Protein 6TL7 (pdb70)

Sequence (268 aa):
SHMMPPCPQDWIWHGENCYLFSSSGSFNWEKSQEKCLSLDAKLLKINSTADLDFIQQAISSYSSSFPFWMMGLSRRNPSYPWLWEDGSPLMMPHLFRRVRRGAVSQTYPSGTCAYIQRRGAVYAENCILAAFSICQQKKANNLLRAQSHMPCPQDWIWHGEENCYLLFSSSGSFNWEKSQEKKCLSSLDAKLLKINNSTADLDFIQQAISYSSFPFWMMGLSRRRNPSYPWLWEDGSPLMMPHLFRVRGAVVSSQQTYPSGTCAYIQRGAVYAENCILAAFSICQQKKKANLRAQ

Structure (mmCIF, N/CA/C/O backbone):
data_6TL7
#
_entry.id   6TL7
#
_cell.length_a   40.490
_cell.length_b   64.700
_cell.length_c   101.850
_cell.angle_alpha   90.000
_cell.angle_beta   90.000
_cell.angle_gamma   90.000
#
_symmetry.space_group_name_H-M   'P 21 21 21'
#
loop_
_entity.id
_entity.type
_entity.pdbx_description
1 polymer 'Oxidized low-density lipoprotein receptor 1'
2 non-polymer 'NICKEL (II) ION'
3 water water
#
loop_
_atom_site.group_PDB
_atom_site.id
_atom_site.type_symbol
_atom_site.label_atom_id
_atom_site.label_alt_id
_atom_site.label_comp_id
_atom_site.label_asym_id
_atom_site.label_entity_id
_atom_site.label_seq_id
_atom_site.pdbx_PDB_ins_code
_atom_site.Cartn_x
_atom_site.Cartn_y
_atom_site.Cartn_z
_atom_site.occupancy
_atom_site.B_iso_or_equiv
_atom_site.auth_seq_id
_atom_site.auth_comp_id
_atom_site.auth_asym_id
_atom_site.auth_atom_id
_atom_site.pdbx_PDB_model_num
ATOM 1 N N . SER A 1 2 ? -34.11956 -5.84246 -8.72939 1.000 20.61088 140 SER A N 1
ATOM 2 C CA . SER A 1 2 ? -33.33482 -6.96778 -8.20876 1.000 19.14612 140 SER A CA 1
ATOM 3 C C . SER A 1 2 ? -32.55142 -7.66175 -9.33336 1.000 16.76589 140 SER A C 1
ATOM 4 O O . SER A 1 2 ? -31.78820 -8.59170 -9.07889 1.000 20.08323 140 SER A O 1
ATOM 7 N N . HIS A 1 3 ? -32.75623 -7.21692 -10.57491 1.000 14.55792 141 HIS A N 1
ATOM 8 C CA . HIS A 1 3 ? -32.20667 -7.87108 -11.74422 1.000 13.73028 141 HIS A CA 1
ATOM 9 C C . HIS A 1 3 ? -30.89818 -7.26352 -12.21531 1.000 12.68434 141 HIS A C 1
ATOM 10 O O . HIS A 1 3 ? -30.27460 -7.82062 -13.11582 1.000 12.99808 141 HIS A O 1
ATOM 17 N N A MET A 1 4 ? -30.47177 -6.13704 -11.64580 0.330 13.29314 142 MET A N 1
ATOM 18 N N B MET A 1 4 ? -30.44650 -6.15208 -11.63698 0.670 12.22888 142 MET A N 1
ATOM 19 C CA A MET A 1 4 ? -29.21237 -5.50007 -12.03760 0.330 13.91491 142 MET A CA 1
ATOM 20 C CA B MET A 1 4 ? -29.27393 -5.45291 -12.16237 0.670 12.26614 142 MET A CA 1
ATOM 21 C C A MET A 1 4 ? -28.62857 -4.75415 -10.85556 0.330 14.64100 142 MET A C 1
ATOM 22 C C B MET A 1 4 ? -28.61244 -4.66931 -11.04534 0.670 11.58017 142 MET A C 1
ATOM 23 O O A MET A 1 4 ? -28.77265 -3.53094 -10.72868 0.330 15.47293 142 MET A O 1
ATOM 24 O O B MET A 1 4 ? -28.57696 -3.43434 -11.06232 0.670 11.37345 142 MET A O 1
ATOM 33 N N A PRO A 1 5 ? -27.94937 -5.46687 -9.95815 0.330 14.10869 143 PRO A N 1
ATOM 34 N N B PRO A 1 5 ? -28.06826 -5.36654 -10.04567 0.670 10.00314 143 PRO A N 1
ATOM 35 C CA A PRO A 1 5 ? -27.30843 -4.78730 -8.82616 0.330 13.95889 143 PRO A CA 1
ATOM 36 C CA B PRO A 1 5 ? -27.41261 -4.65938 -8.93534 0.670 11.11268 143 PRO A CA 1
ATOM 37 C C A PRO A 1 5 ? -26.19418 -3.84558 -9.23716 0.330 13.05477 143 PRO A C 1
ATOM 38 C C B PRO A 1 5 ? -26.32029 -3.71669 -9.38239 0.670 10.76604 143 PRO A C 1
ATOM 39 O O A PRO A 1 5 ? -25.93639 -2.88013 -8.50489 0.330 13.44005 143 PRO A O 1
ATOM 40 O O B PRO A 1 5 ? -26.18339 -2.63858 -8.80668 0.670 10.10076 143 PRO A O 1
ATOM 47 N N . CYS A 1 6 ? -25.52511 -4.09293 -10.36626 1.000 11.68374 144 CYS A N 1
ATOM 48 C CA . CYS A 1 6 ? -24.35388 -3.31298 -10.73937 1.000 11.76019 144 CYS A CA 1
ATOM 49 C C . CYS A 1 6 ? -24.22418 -3.16242 -12.24123 1.000 11.80203 144 CYS A C 1
ATOM 50 O O . CYS A 1 6 ? -24.62608 -4.05796 -12.99097 1.000 12.42601 144 CYS A O 1
ATOM 53 N N . PRO A 1 7 ? -23.61317 -2.07209 -12.70098 1.000 12.86785 145 PRO A N 1
ATOM 54 C CA . PRO A 1 7 ? -23.42481 -1.90108 -14.14508 1.000 13.38970 145 PRO A CA 1
ATOM 55 C C . PRO A 1 7 ? -22.36846 -2.85371 -14.67195 1.000 10.69090 145 PRO A C 1
ATOM 56 O O . PRO A 1 7 ? -21.53156 -3.39870 -13.93260 1.000 11.00721 145 PRO A O 1
ATOM 60 N N . GLN A 1 8 ? -22.33536 -2.95708 -16.00319 1.000 10.94683 146 GLN A N 1
ATOM 61 C CA . GLN A 1 8 ? -21.24939 -3.67838 -16.64571 1.000 10.10536 146 GLN A CA 1
ATOM 62 C C . GLN A 1 8 ? -19.91297 -3.09593 -16.25148 1.000 9.15028 146 GLN A C 1
ATOM 63 O O . GLN A 1 8 ? -19.77499 -1.88831 -16.02708 1.000 10.38293 146 GLN A O 1
ATOM 69 N N . ASP A 1 9 ? -18.92221 -3.98128 -16.15720 1.000 9.46174 147 ASP A N 1
ATOM 70 C CA . ASP A 1 9 ? -17.52393 -3.70776 -15.89361 1.000 10.20549 147 ASP A CA 1
ATOM 71 C C . ASP A 1 9 ? -17.24159 -3.50622 -14.42334 1.000 9.77851 147 ASP A C 1
ATOM 72 O O . ASP A 1 9 ? -16.07411 -3.40203 -14.05251 1.000 12.88247 147 ASP A O 1
ATOM 77 N N . TRP A 1 10 ? -18.26647 -3.45727 -13.56716 1.000 9.18955 148 TRP A N 1
ATOM 78 C CA . TRP A 1 10 ? -18.13076 -3.42522 -12.12311 1.000 8.94086 148 TRP A CA 1
ATOM 79 C C . TRP A 1 10 ? -18.28823 -4.83648 -11.58403 1.000 9.19565 148 TRP A C 1
ATOM 80 O O . TRP A 1 10 ? -18.71209 -5.76802 -12.27835 1.000 9.50074 148 TRP A O 1
ATOM 91 N N . ILE A 1 11 ? -17.97834 -4.98007 -10.30540 1.000 9.16797 149 ILE A N 1
ATOM 92 C CA . ILE A 1 11 ? -18.10290 -6.22793 -9.57916 1.000 8.90225 149 ILE A CA 1
ATOM 93 C C . ILE A 1 11 ? -19.12327 -6.01362 -8.46163 1.000 9.27163 149 ILE A C 1
ATOM 94 O O . ILE A 1 11 ? -18.97074 -5.10009 -7.64992 1.000 10.08844 149 ILE A O 1
ATOM 99 N N . TRP A 1 12 ? -20.13940 -6.86778 -8.38452 1.000 9.23156 150 TRP A N 1
ATOM 100 C CA . TRP A 1 12 ? -21.12450 -6.78141 -7.32096 1.000 9.22310 150 TRP A CA 1
ATOM 101 C C . TRP A 1 12 ? -20.62966 -7.59325 -6.13672 1.000 9.19769 150 TRP A C 1
ATOM 102 O O . TRP A 1 12 ? -20.30692 -8.77156 -6.27176 1.000 9.76352 150 TRP A O 1
ATOM 113 N N . HIS A 1 13 ? -20.64900 -6.98214 -4.95448 1.000 9.60656 151 HIS A N 1
ATOM 114 C CA . HIS A 1 13 ? -20.36704 -7.74674 -3.74019 1.000 9.50873 151 HIS A CA 1
ATOM 115 C C . HIS A 1 13 ? -21.19760 -7.15547 -2.60411 1.000 10.42053 151 HIS A C 1
ATOM 116 O O . HIS A 1 13 ? -21.06185 -5.95589 -2.30799 1.000 11.54136 151 HIS A O 1
ATOM 123 N N . GLY A 1 14 ? -22.05138 -7.98448 -1.98625 1.000 11.22616 152 GLY A N 1
ATOM 124 C CA . GLY A 1 14 ? -22.82013 -7.51003 -0.83094 1.000 11.92414 152 GLY A CA 1
ATOM 125 C C . GLY A 1 14 ? -23.83397 -6.46930 -1.27385 1.000 11.63339 152 GLY A C 1
ATOM 126 O O . GLY A 1 14 ? -24.66215 -6.71474 -2.15152 1.000 13.72603 152 GLY A O 1
ATOM 127 N N . GLU A 1 15 ? -23.80108 -5.29591 -0.63551 1.000 11.64710 153 GLU A N 1
ATOM 128 C CA . GLU A 1 15 ? -24.70360 -4.21163 -0.98125 1.000 13.67013 153 GLU A CA 1
ATOM 129 C C . GLU A 1 15 ? -24.07556 -3.18716 -1.88888 1.000 10.59732 153 GLU A C 1
ATOM 130 O O . GLU A 1 15 ? -24.71874 -2.16705 -2.14004 1.000 12.23285 153 GLU A O 1
ATOM 136 N N . ASN A 1 16 ? -22.88208 -3.44387 -2.42757 1.000 11.39816 154 ASN A N 1
ATOM 137 C CA . ASN A 1 16 ? -22.11335 -2.47016 -3.18066 1.000 11.16351 154 ASN A CA 1
ATOM 138 C C . ASN A 1 16 ? -21.64910 -3.03162 -4.51324 1.000 10.43393 154 ASN A C 1
ATOM 139 O O . ASN A 1 16 ? -21.69901 -4.23538 -4.78302 1.000 10.74986 154 ASN A O 1
ATOM 144 N N . CYS A 1 17 ? -21.18262 -2.11152 -5.32012 1.000 9.72168 155 CYS A N 1
ATOM 145 C CA . CYS A 1 17 ? -20.52691 -2.38078 -6.58560 1.000 10.30065 155 CYS A CA 1
ATOM 146 C C . CYS A 1 17 ? -19.12025 -1.78657 -6.52158 1.000 8.60802 155 CYS A C 1
ATOM 147 O O . CYS A 1 17 ? -18.92197 -0.69447 -5.96237 1.000 9.99031 155 CYS A O 1
ATOM 150 N N . TYR A 1 18 ? -18.16369 -2.48346 -7.10576 1.000 8.56990 156 TYR A N 1
ATOM 151 C CA . TYR A 1 18 ? -16.74964 -2.11671 -7.04917 1.000 8.61079 156 TYR A CA 1
ATOM 152 C C . TYR A 1 18 ? -16.18147 -2.03199 -8.45970 1.000 7.92278 156 TYR A C 1
ATOM 153 O O . TYR A 1 18 ? -16.54645 -2.81781 -9.34642 1.000 9.32293 156 TYR A O 1
ATOM 162 N N . LEU A 1 19 ? -15.25657 -1.09964 -8.65580 1.000 8.79970 157 LEU A N 1
ATOM 163 C CA . LEU A 1 19 ? -14.67418 -0.85426 -9.97011 1.000 9.04349 157 LEU A CA 1
ATOM 164 C C . LEU A 1 19 ? -13.16796 -0.72506 -9.84401 1.000 8.70811 157 LEU A C 1
ATOM 165 O O . LEU A 1 19 ? -12.67468 0.07753 -9.04519 1.000 10.08305 157 LEU A O 1
ATOM 170 N N . PHE A 1 20 ? -12.42744 -1.46684 -10.67695 1.000 8.64070 158 PHE A N 1
ATOM 171 C CA . PHE A 1 20 ? -11.01496 -1.17663 -10.92173 1.000 9.30075 158 PHE A CA 1
ATOM 172 C C . PHE A 1 20 ? -10.96133 -0.01597 -11.88886 1.000 9.35507 158 PHE A C 1
ATOM 173 O O . PHE A 1 20 ? -11.41729 -0.12632 -13.02256 1.000 11.52756 158 PHE A O 1
ATOM 181 N N . SER A 1 21 ? -10.45049 1.11004 -11.42439 1.000 11.01678 159 SER A N 1
ATOM 182 C CA . SER A 1 21 ? -10.61106 2.28293 -12.24998 1.000 15.03475 159 SER A CA 1
ATOM 183 C C . SER A 1 21 ? -9.49558 2.10173 -13.32940 1.000 16.62389 159 SER A C 1
ATOM 184 O O . SER A 1 21 ? -8.59300 1.28668 -13.18819 1.000 17.76452 159 SER A O 1
ATOM 187 N N A SER A 1 22 ? -9.64633 2.64128 -14.51492 0.600 18.16578 160 SER A N 1
ATOM 188 N N B SER A 1 22 ? -9.57373 2.87157 -14.36885 0.400 18.31752 160 SER A N 1
ATOM 189 C CA A SER A 1 22 ? -8.57816 2.32065 -15.50621 0.600 16.83807 160 SER A CA 1
ATOM 190 C CA B SER A 1 22 ? -8.71475 2.50890 -15.47889 0.400 16.25143 160 SER A CA 1
ATOM 191 C C A SER A 1 22 ? -7.20409 2.96124 -15.16500 0.600 14.40684 160 SER A C 1
ATOM 192 C C B SER A 1 22 ? -7.33613 3.10427 -15.40822 0.400 16.45735 160 SER A C 1
ATOM 193 O O A SER A 1 22 ? -6.12181 2.35597 -15.34986 0.600 14.80975 160 SER A O 1
ATOM 194 O O B SER A 1 22 ? -6.39002 2.54103 -15.97581 0.400 18.42377 160 SER A O 1
ATOM 199 N N . GLY A 1 23 ? -7.21517 4.20337 -14.71900 1.000 14.38326 161 GLY A N 1
ATOM 200 C CA . GLY A 1 23 ? -6.00724 4.98857 -14.73386 1.000 13.37043 161 GLY A CA 1
ATOM 201 C C . GLY A 1 23 ? -5.14097 4.78258 -13.53067 1.000 11.02798 161 GLY A C 1
ATOM 202 O O . GLY A 1 23 ? -5.54169 4.21625 -12.51380 1.000 13.16794 161 GLY A O 1
ATOM 203 N N . SER A 1 24 ? -3.93317 5.29067 -13.66018 1.000 10.61618 162 SER A N 1
ATOM 204 C CA . SER A 1 24 ? -2.96215 5.30616 -12.58582 1.000 10.75664 162 SER A CA 1
ATOM 205 C C . SER A 1 24 ? -2.63497 6.76711 -12.28774 1.000 11.33075 162 SER A C 1
ATOM 206 O O . SER A 1 24 ? -2.01692 7.45367 -13.10950 1.000 13.95788 162 SER A O 1
ATOM 209 N N . PHE A 1 25 ? -3.08091 7.25255 -11.12820 1.000 10.94355 163 PHE A N 1
ATOM 210 C CA . PHE A 1 25 ? -2.99927 8.67266 -10.80412 1.000 12.50343 163 PHE A CA 1
ATOM 211 C C . PHE A 1 25 ? -2.70823 8.85305 -9.33048 1.000 10.88541 163 PHE A C 1
ATOM 212 O O . PHE A 1 25 ? -2.84360 7.91282 -8.52756 1.000 10.03238 163 PHE A O 1
ATOM 220 N N . ASN A 1 26 ? -2.37197 10.08898 -8.97323 1.000 11.19201 164 ASN A N 1
ATOM 221 C CA . ASN A 1 26 ? -2.21351 10.40911 -7.56945 1.000 10.69274 164 ASN A CA 1
ATOM 222 C C . ASN A 1 26 ? -3.55521 10.30984 -6.84346 1.000 9.62224 164 ASN A C 1
ATOM 223 O O . ASN A 1 26 ? -4.60849 10.06757 -7.44359 1.000 10.00829 164 ASN A O 1
ATOM 228 N N . TRP A 1 27 ? -3.50728 10.40364 -5.52178 1.000 9.63677 165 TRP A N 1
ATOM 229 C CA . TRP A 1 27 ? -4.72278 10.11869 -4.75593 1.000 9.36383 165 TRP A CA 1
ATOM 230 C C . TRP A 1 27 ? -5.82646 11.12702 -5.04575 1.000 10.17266 165 TRP A C 1
ATOM 231 O O . TRP A 1 27 ? -6.99739 10.74392 -5.19292 1.000 10.11368 165 TRP A O 1
ATOM 242 N N . GLU A 1 28 ? -5.48710 12.41508 -5.12207 1.000 10.79843 166 GLU A N 1
ATOM 243 C CA . GLU A 1 28 ? -6.51533 13.42757 -5.37252 1.000 12.52787 166 GLU A CA 1
ATOM 244 C C . GLU A 1 28 ? -7.20451 13.21679 -6.70772 1.000 10.99942 166 GLU A C 1
ATOM 245 O O . GLU A 1 28 ? -8.43549 13.34310 -6.79513 1.000 11.57300 166 GLU A O 1
ATOM 251 N N . LYS A 1 29 ? -6.43188 12.88774 -7.75530 1.000 11.41594 167 LYS A N 1
ATOM 252 C CA . LYS A 1 29 ? -7.06338 12.64026 -9.04749 1.000 12.80673 167 LYS A CA 1
ATOM 253 C C . LYS A 1 29 ? -7.86380 11.34346 -9.01808 1.000 10.97464 167 LYS A C 1
ATOM 254 O O . LYS A 1 29 ? -8.91212 11.22591 -9.68482 1.000 12.12553 167 LYS A O 1
ATOM 260 N N . SER A 1 30 ? -7.39459 10.34809 -8.26024 1.000 10.22671 168 SER A N 1
ATOM 261 C CA . SER A 1 30 ? -8.16067 9.11002 -8.10690 1.000 9.37592 168 SER A CA 1
ATOM 262 C C . SER A 1 30 ? -9.49210 9.35470 -7.41917 1.000 9.92337 168 SER A C 1
ATOM 263 O O . SER A 1 30 ? -10.53242 8.80746 -7.81853 1.000 9.50487 168 SER A O 1
ATOM 266 N N . GLN A 1 31 ? -9.46371 10.17388 -6.36589 1.000 9.86234 169 GLN A N 1
ATOM 267 C CA . GLN A 1 31 ? -10.68796 10.60740 -5.69593 1.000 10.05800 169 GLN A CA 1
ATOM 268 C C . GLN A 1 31 ? -11.64216 11.27213 -6.68425 1.000 10.68793 169 GLN A C 1
ATOM 269 O O . GLN A 1 31 ? -12.85235 10.97250 -6.69802 1.000 10.86045 169 GLN A O 1
ATOM 275 N N . GLU A 1 32 ? -11.12901 12.23072 -7.47921 1.000 11.33191 170 GLU A N 1
ATOM 276 C CA . GLU A 1 32 ? -11.99134 12.92546 -8.43599 1.000 12.59681 170 GLU A CA 1
ATOM 277 C C . GLU A 1 32 ? -12.59699 11.93864 -9.42723 1.000 12.67515 170 GLU A C 1
ATOM 278 O O . GLU A 1 32 ? -13.76287 12.07075 -9.79221 1.000 13.50365 170 GLU A O 1
ATOM 284 N N . LYS A 1 33 ? -11.82021 10.94114 -9.86595 1.000 11.55858 171 LYS A N 1
ATOM 285 C CA . LYS A 1 33 ? -12.32785 9.98258 -10.84032 1.000 12.41192 171 LYS A CA 1
ATOM 286 C C . LYS A 1 33 ? -13.48353 9.19091 -10.25007 1.000 11.11107 171 LYS A C 1
ATOM 287 O O . LYS A 1 33 ? -14.52740 9.03597 -10.88792 1.000 12.45843 171 LYS A O 1
ATOM 293 N N . CYS A 1 34 ? -13.34002 8.70325 -9.01202 1.000 10.46911 172 CYS A N 1
ATOM 294 C CA . CYS A 1 34 ? -14.46365 7.97371 -8.43116 1.000 10.07507 172 CYS A CA 1
ATOM 295 C C . CYS A 1 34 ? -15.67999 8.87324 -8.26307 1.000 11.38252 172 CYS A C 1
ATOM 296 O O . CYS A 1 34 ? -16.80920 8.45269 -8.54425 1.000 11.98839 172 CYS A O 1
ATOM 299 N N . LEU A 1 35 ? -15.48121 10.09563 -7.77690 1.000 11.93327 173 LEU A N 1
ATOM 300 C CA . LEU A 1 35 ? -16.60573 11.00891 -7.59315 1.000 13.02905 173 LEU A CA 1
ATOM 301 C C . LEU A 1 35 ? -17.29836 11.29732 -8.92020 1.000 13.34027 173 LEU A C 1
ATOM 302 O O . LEU A 1 35 ? -18.52315 11.44047 -8.96733 1.000 15.22344 173 LEU A O 1
ATOM 307 N N . SER A 1 36 ? -16.52425 11.36803 -10.02589 1.000 13.66512 174 SER A N 1
ATOM 308 C CA . SER A 1 36 ? -17.11144 11.65214 -11.33001 1.000 15.24079 174 SER A CA 1
ATOM 309 C C . SER A 1 36 ? -18.01603 10.53454 -11.79045 1.000 15.10614 174 SER A C 1
ATOM 310 O O . SER A 1 36 ? -18.86326 10.76342 -12.66015 1.000 17.27824 174 SER A O 1
ATOM 313 N N . LEU A 1 37 ? -17.84007 9.33445 -11.23899 1.000 14.04386 175 LEU A N 1
ATOM 314 C CA . LEU A 1 37 ? -18.68441 8.18926 -11.50639 1.000 14.59581 175 LEU A CA 1
ATOM 315 C C . LEU A 1 37 ? -19.82043 8.04892 -10.50643 1.000 15.97735 175 LEU A C 1
ATOM 316 O O . LEU A 1 37 ? -20.42414 6.97657 -10.43636 1.000 17.84162 175 LEU A O 1
ATOM 321 N N . ASP A 1 38 ? -20.12826 9.09514 -9.73924 1.000 16.11070 176 ASP A N 1
ATOM 322 C CA . ASP A 1 38 ? -21.12581 9.01524 -8.67100 1.000 17.22706 176 ASP A CA 1
ATOM 323 C C . ASP A 1 38 ? -20.76157 7.91312 -7.67343 1.000 16.49389 176 ASP A C 1
ATOM 324 O O . ASP A 1 38 ? -21.62632 7.19181 -7.15456 1.000 17.28541 176 ASP A O 1
ATOM 329 N N . ALA A 1 39 ? -19.46985 7.79489 -7.38406 1.000 13.65145 177 ALA A N 1
ATOM 330 C CA . ALA A 1 39 ? -18.94499 6.72264 -6.55327 1.000 12.34288 177 ALA A CA 1
ATOM 331 C C . ALA A 1 39 ? -17.96505 7.36697 -5.58821 1.000 12.11366 177 ALA A C 1
ATOM 332 O O . ALA A 1 39 ? -17.87948 8.59263 -5.47524 1.000 12.85475 177 ALA A O 1
ATOM 334 N N . LYS A 1 40 ? -17.21437 6.54755 -4.86096 1.000 11.51540 178 LYS A N 1
ATOM 335 C CA . LYS A 1 40 ? -16.19984 7.01644 -3.92758 1.000 11.36259 178 LYS A CA 1
ATOM 336 C C . LYS A 1 40 ? -15.04250 6.02531 -3.97004 1.000 9.81255 178 LYS A C 1
ATOM 337 O O . LYS A 1 40 ? -15.17773 4.90042 -4.46646 1.000 10.88406 178 LYS A O 1
ATOM 343 N N . LEU A 1 41 ? -13.91658 6.43049 -3.41147 1.000 9.62679 179 LEU A N 1
ATOM 344 C CA . LEU A 1 41 ? -12.82217 5.48621 -3.23462 1.000 9.85980 179 LEU A CA 1
ATOM 345 C C . LEU A 1 41 ? -13.21304 4.41119 -2.22124 1.000 9.35229 179 LEU A C 1
ATOM 346 O O . LEU A 1 41 ? -13.97006 4.65339 -1.26874 1.000 11.00277 179 LEU A O 1
ATOM 351 N N . LEU A 1 42 ? -12.65616 3.22048 -2.42417 1.000 9.27585 180 LEU A N 1
ATOM 352 C CA . LEU A 1 42 ? -12.90117 2.07181 -1.56778 1.000 9.69748 180 LEU A CA 1
ATOM 353 C C . LEU A 1 42 ? -12.87348 2.45170 -0.09114 1.000 9.36012 180 LEU A C 1
ATOM 354 O O . LEU A 1 42 ? -11.90093 3.03443 0.40703 1.000 9.94672 180 LEU A O 1
ATOM 359 N N . LYS A 1 43 ? -13.90550 2.01424 0.63825 1.000 10.25441 181 LYS A N 1
ATOM 360 C CA . LYS A 1 43 ? -14.01585 2.15288 2.08682 1.000 10.86862 181 LYS A CA 1
ATOM 361 C C . LYS A 1 43 ? -14.19680 0.75182 2.66105 1.000 10.97961 181 LYS A C 1
ATOM 362 O O . LYS A 1 43 ? -15.23630 0.11461 2.46138 1.000 12.33872 181 LYS A O 1
ATOM 368 N N . ILE A 1 44 ? -13.19996 0.24121 3.36833 1.000 11.07955 182 ILE A N 1
ATOM 369 C CA . ILE A 1 44 ? -13.26450 -1.08989 3.95393 1.000 12.08590 182 ILE A CA 1
ATOM 370 C C . ILE A 1 44 ? -13.97249 -0.94474 5.29195 1.000 13.07111 182 ILE A C 1
ATOM 371 O O . ILE A 1 44 ? -13.45661 -0.30033 6.19689 1.000 15.35020 182 ILE A O 1
ATOM 376 N N . ASN A 1 45 ? -15.17800 -1.51018 5.39290 1.000 13.17547 183 ASN A N 1
ATOM 377 C CA . ASN A 1 45 ? -16.05894 -1.26960 6.52728 1.000 15.04656 183 ASN A CA 1
ATOM 378 C C . ASN A 1 45 ? -16.18296 -2.45596 7.47648 1.000 13.61454 183 ASN A C 1
ATOM 379 O O . ASN A 1 45 ? -16.89720 -2.34485 8.46050 1.000 16.32326 183 ASN A O 1
ATOM 384 N N . SER A 1 46 ? -15.50471 -3.56610 7.22170 1.000 11.83577 184 SER A N 1
ATOM 385 C CA . SER A 1 46 ? -15.66259 -4.78589 7.99421 1.000 11.70473 184 SER A CA 1
ATOM 386 C C . SER A 1 46 ? -14.56649 -5.73973 7.57705 1.000 11.37297 184 SER A C 1
ATOM 387 O O . SER A 1 46 ? -13.95281 -5.57793 6.50932 1.000 11.57493 184 SER A O 1
ATOM 390 N N . THR A 1 47 ? -14.34276 -6.77383 8.40457 1.000 12.54483 185 THR A N 1
ATOM 391 C CA . THR A 1 47 ? -13.40558 -7.81062 8.02313 1.000 13.16537 185 THR A CA 1
ATOM 392 C C . THR A 1 47 ? -13.88460 -8.54814 6.78443 1.000 13.82652 185 THR A C 1
ATOM 393 O O . THR A 1 47 ? -13.06760 -8.91916 5.94308 1.000 14.59933 185 THR A O 1
ATOM 397 N N . ALA A 1 48 ? -15.19878 -8.74261 6.63550 1.000 13.77049 186 ALA A N 1
ATOM 398 C CA . ALA A 1 48 ? -15.70052 -9.36876 5.41277 1.000 13.88550 186 ALA A CA 1
ATOM 399 C C . ALA A 1 48 ? -15.35012 -8.54823 4.17467 1.000 13.00519 186 ALA A C 1
ATOM 400 O O . ALA A 1 48 ? -15.01145 -9.11653 3.12791 1.000 12.57670 186 ALA A O 1
ATOM 402 N N . ASP A 1 49 ? -15.42137 -7.20873 4.26330 1.000 12.52052 187 ASP A N 1
ATOM 403 C CA . ASP A 1 49 ? -14.99509 -6.36786 3.13371 1.000 11.68159 187 ASP A CA 1
ATOM 404 C C . ASP A 1 49 ? -13.52427 -6.55878 2.82891 1.000 10.79454 187 ASP A C 1
ATOM 405 O O . ASP A 1 49 ? -13.11902 -6.64181 1.65618 1.000 11.19711 187 ASP A O 1
ATOM 410 N N . LEU A 1 50 ? -12.69819 -6.57583 3.86828 1.000 10.81535 188 LEU A N 1
ATOM 411 C CA . LEU A 1 50 ? -11.27208 -6.76952 3.66430 1.000 11.36540 188 LEU A CA 1
ATOM 412 C C . LEU A 1 50 ? -10.99161 -8.10429 3.00333 1.000 11.23637 188 LEU A C 1
ATOM 413 O O . LEU A 1 50 ? -10.19692 -8.17635 2.05353 1.000 11.33392 188 LEU A O 1
ATOM 418 N N . ASP A 1 51 ? -11.64604 -9.16273 3.47080 1.000 12.56466 189 ASP A N 1
ATOM 419 C CA . ASP A 1 51 ? -11.47968 -10.47434 2.85329 1.000 13.79871 189 ASP A CA 1
ATOM 420 C C . ASP A 1 51 ? -11.85150 -10.42988 1.37437 1.000 11.72235 189 ASP A C 1
ATOM 421 O O . ASP A 1 51 ? -11.13635 -10.97480 0.51126 1.000 12.54750 189 ASP A O 1
ATOM 426 N N . PHE A 1 52 ? -12.97986 -9.80265 1.05700 1.000 11.48300 190 PHE A N 1
ATOM 427 C CA . PHE A 1 52 ? -13.40269 -9.68030 -0.32960 1.000 11.21084 190 PHE A CA 1
ATOM 428 C C . PHE A 1 52 ? -12.34967 -8.97767 -1.17179 1.000 10.48979 190 PHE A C 1
ATOM 429 O O . PHE A 1 52 ? -11.97369 -9.46515 -2.24896 1.000 11.39874 190 PHE A O 1
ATOM 437 N N . ILE A 1 53 ? -11.86107 -7.81666 -0.70770 1.000 9.98637 191 ILE A N 1
ATOM 438 C CA . ILE A 1 53 ? -10.88156 -7.06748 -1.48320 1.000 9.22710 191 ILE A CA 1
ATOM 439 C C . ILE A 1 53 ? -9.58455 -7.85269 -1.64986 1.000 9.56240 191 ILE A C 1
ATOM 440 O O . ILE A 1 53 ? -8.98317 -7.86587 -2.73074 1.000 9.82093 191 ILE A O 1
ATOM 445 N N . GLN A 1 54 ? -9.10895 -8.50097 -0.57624 1.000 10.71096 192 GLN A N 1
ATOM 446 C CA . GLN A 1 54 ? -7.87298 -9.27579 -0.68605 1.000 11.21391 192 GLN A CA 1
ATOM 447 C C . GLN A 1 54 ? -8.01138 -10.35787 -1.73443 1.000 11.43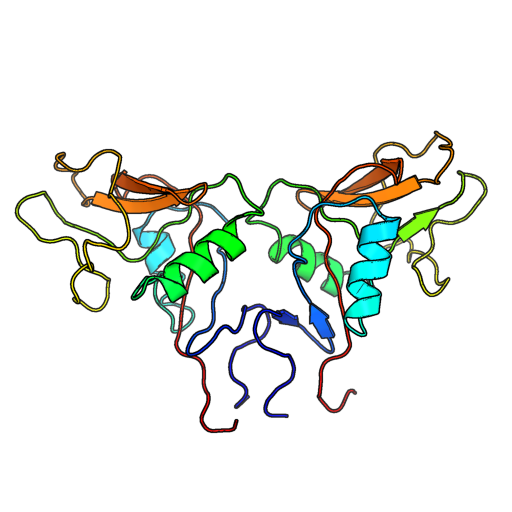842 192 GLN A C 1
ATOM 448 O O . GLN A 1 54 ? -7.08780 -10.57987 -2.52760 1.000 12.82023 192 GLN A O 1
ATOM 454 N N . GLN A 1 55 ? -9.17074 -11.03202 -1.77286 1.000 11.58527 193 GLN A N 1
ATOM 455 C CA . GLN A 1 55 ? -9.41990 -12.02688 -2.81785 1.000 13.25935 193 GLN A CA 1
ATOM 456 C C . GLN A 1 55 ? -9.52112 -11.36757 -4.19091 1.000 10.79585 193 GLN A C 1
ATOM 457 O O . GLN A 1 55 ? -8.99445 -11.90865 -5.17441 1.000 12.87681 193 GLN A O 1
ATOM 463 N N . ALA A 1 56 ? -10.21182 -10.23234 -4.28322 1.000 11.10026 194 ALA A N 1
ATOM 464 C CA . ALA A 1 56 ? -10.46755 -9.60633 -5.56792 1.000 11.18527 194 ALA A CA 1
ATOM 465 C C . ALA A 1 56 ? -9.18624 -9.11790 -6.23445 1.000 9.89284 194 ALA A C 1
ATOM 466 O O . ALA A 1 56 ? -9.13599 -9.02075 -7.46564 1.000 11.09244 194 ALA A O 1
ATOM 468 N N . ILE A 1 57 ? -8.14805 -8.79236 -5.45428 1.000 9.96191 195 ILE A N 1
ATOM 469 C CA . ILE A 1 57 ? -6.89081 -8.27384 -5.98753 1.000 9.49578 195 ILE A CA 1
ATOM 470 C C . ILE A 1 57 ? -5.79590 -9.32776 -6.02783 1.000 9.61493 195 ILE A C 1
ATOM 471 O O . ILE A 1 57 ? -4.66172 -9.00279 -6.36561 1.000 10.49705 195 ILE A O 1
ATOM 476 N N A SER A 1 58 ? -6.09932 -10.58548 -5.72583 0.550 9.91907 196 SER A N 1
ATOM 477 N N B SER A 1 58 ? -6.12856 -10.58658 -5.73655 0.450 9.30287 196 SER A N 1
ATOM 478 C CA A SER A 1 58 ? -4.99895 -11.54727 -5.66955 0.550 11.58069 196 SER A CA 1
ATOM 479 C CA B SER A 1 58 ? -5.11449 -11.63362 -5.69882 0.450 9.79599 196 SER A CA 1
ATOM 480 C C A SER A 1 58 ? -4.36570 -11.82719 -7.03366 0.550 10.52249 196 SER A C 1
ATOM 481 C C B SER A 1 58 ? -4.34354 -11.72136 -7.01303 0.450 9.75935 196 SER A C 1
ATOM 482 O O A SER A 1 58 ? -3.28036 -12.40127 -7.07961 0.550 11.34082 196 SER A O 1
ATOM 483 O O B SER A 1 58 ? -3.13508 -11.97406 -7.00615 0.450 10.47379 196 SER A O 1
ATOM 488 N N . TYR A 1 59 ? -5.01318 -11.42617 -8.13523 1.000 9.28383 197 TYR A N 1
ATOM 489 C CA . TYR A 1 59 ? -4.42162 -11.51821 -9.47442 1.000 9.72723 197 TYR A CA 1
ATOM 490 C C . TYR A 1 59 ? -3.41420 -10.42420 -9.76861 1.000 8.80753 197 TYR A C 1
ATOM 491 O O . TYR A 1 59 ? -2.84630 -10.44426 -10.85592 1.000 10.09960 197 TYR A O 1
ATOM 500 N N . SER A 1 60 ? -3.21003 -9.45174 -8.86851 1.000 9.02881 198 SER A N 1
ATOM 501 C CA . SER A 1 60 ? -2.31836 -8.31492 -9.10399 1.000 9.69180 198 SER A CA 1
ATOM 502 C C . SER A 1 60 ? -1.37800 -8.10541 -7.92218 1.000 9.34849 198 SER A C 1
ATOM 503 O O . SER A 1 60 ? -1.81103 -8.16645 -6.76678 1.000 11.55811 198 SER A O 1
ATOM 506 N N A SER A 1 61 ? -0.13597 -7.73791 -8.22609 0.610 10.56527 199 SER A N 1
ATOM 507 N N B SER A 1 61 ? -0.10956 -7.75882 -8.18377 0.390 9.48691 199 SER A N 1
ATOM 508 C CA A SER A 1 61 ? 0.86812 -7.35679 -7.24171 0.610 11.23385 199 SER A CA 1
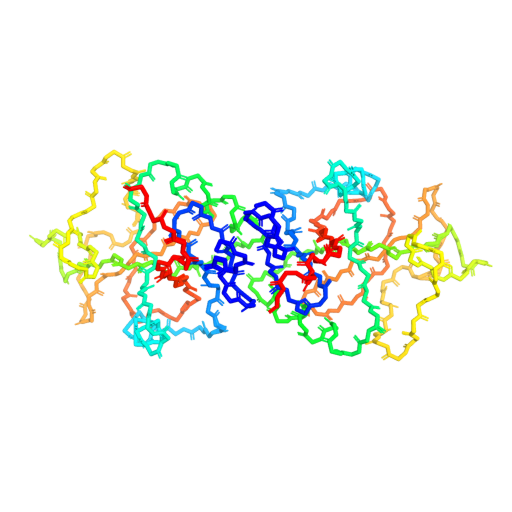ATOM 509 C CA B SER A 1 61 ? 0.80231 -7.29924 -7.12854 0.390 9.99103 199 SER A CA 1
ATOM 510 C C A SER A 1 61 ? 0.99818 -5.84219 -7.08564 0.610 9.49379 199 SER A C 1
ATOM 511 C C B SER A 1 61 ? 1.06772 -5.79678 -7.19077 0.390 9.06492 199 SER A C 1
ATOM 512 O O A SER A 1 61 ? 1.80994 -5.39051 -6.25824 0.610 10.18350 199 SER A O 1
ATOM 513 O O B SER A 1 61 ? 2.08461 -5.32798 -6.66259 0.390 10.43302 199 SER A O 1
ATOM 518 N N . PHE A 1 62 ? 0.20792 -5.04978 -7.84491 1.000 9.13950 200 PHE A N 1
ATOM 519 C CA . PHE A 1 62 ? 0.33682 -3.59472 -7.83938 1.000 9.77820 200 PHE A CA 1
ATOM 520 C C . PHE A 1 62 ? -0.42928 -2.95710 -6.69082 1.000 9.51419 200 PHE A C 1
ATOM 521 O O . PHE A 1 62 ? -1.35814 -3.55306 -6.13958 1.000 10.07867 200 PHE A O 1
ATOM 529 N N . PRO A 1 63 ? -0.08714 -1.71487 -6.33823 1.000 9.30984 201 PRO A N 1
ATOM 530 C CA . PRO A 1 63 ? -0.89149 -0.96700 -5.35460 1.000 9.36854 201 PRO A CA 1
ATOM 531 C C . PRO A 1 63 ? -2.20824 -0.44301 -5.90031 1.000 8.43294 201 PRO A C 1
ATOM 532 O O . PRO A 1 63 ? -2.29411 0.01034 -7.04300 1.000 9.39500 201 PRO A O 1
ATOM 536 N N . PHE A 1 64 ? -3.21639 -0.39594 -5.02180 1.000 7.56247 202 PHE A N 1
ATOM 537 C CA . PHE A 1 64 ? -4.51101 0.20498 -5.32359 1.000 7.08356 202 PHE A CA 1
ATOM 538 C C . PHE A 1 64 ? -4.86144 1.17926 -4.21381 1.000 6.64730 202 PHE A C 1
ATOM 539 O O . PHE A 1 64 ? -5.01418 0.78250 -3.04984 1.000 7.79438 202 PHE A O 1
ATOM 547 N N . TRP A 1 65 ? -5.01110 2.45942 -4.55123 1.000 7.04035 203 TRP A N 1
ATOM 548 C CA . TRP A 1 65 ? -5.48221 3.41280 -3.56919 1.000 7.48590 203 TRP A CA 1
ATOM 549 C C . TRP A 1 65 ? -6.85736 3.04998 -3.02944 1.000 7.67286 203 TRP A C 1
ATOM 550 O O . TRP A 1 65 ? -7.74400 2.61792 -3.77226 1.000 8.59665 203 TRP A O 1
ATOM 561 N N A MET A 1 66 ? -7.04479 3.28979 -1.72937 0.810 8.01076 204 MET A N 1
ATOM 562 N N B MET A 1 66 ? -7.04655 3.30112 -1.73370 0.190 7.97545 204 MET A N 1
ATOM 563 C CA A MET A 1 66 ? -8.34911 3.28526 -1.08397 0.810 7.83221 204 MET A CA 1
ATOM 564 C CA B MET A 1 66 ? -8.34210 3.29941 -1.07029 0.190 8.03885 204 MET A CA 1
ATOM 565 C C A MET A 1 66 ? -8.63108 4.67728 -0.52622 0.810 8.17091 204 MET A C 1
ATOM 566 C C B MET A 1 66 ? -8.69465 4.72303 -0.65537 0.190 8.04849 204 MET A C 1
ATOM 567 O O A MET A 1 66 ? -7.75297 5.56239 -0.56577 0.810 7.86209 204 MET A O 1
ATOM 568 O O B MET A 1 66 ? -7.94532 5.67153 -0.91784 0.190 8.37558 204 MET A O 1
ATOM 577 N N . GLY A 1 67 ? -9.83248 4.87041 0.02198 1.000 8.19637 205 GLY A N 1
ATOM 578 C CA . GLY A 1 67 ? -10.27499 6.20568 0.41843 1.000 9.25735 205 GLY A CA 1
ATOM 579 C C . GLY A 1 67 ? -9.76980 6.69795 1.74490 1.000 8.92829 205 GLY A C 1
ATOM 580 O O . GLY A 1 67 ? -10.44020 7.53940 2.34558 1.000 11.21731 205 GLY A O 1
ATOM 581 N N . LEU A 1 68 ? -8.62356 6.24178 2.21939 1.000 9.20156 206 LEU A N 1
ATOM 582 C CA . LEU A 1 68 ? -8.09622 6.57025 3.53732 1.000 9.35737 206 LEU A CA 1
ATOM 583 C C . LEU A 1 68 ? -6.91545 7.51973 3.41101 1.000 9.73358 206 LEU A C 1
ATOM 584 O O . LEU A 1 68 ? -5.99453 7.28339 2.62615 1.000 9.91364 206 LEU A O 1
ATOM 589 N N . SER A 1 69 ? -6.94110 8.59805 4.20213 1.000 10.65798 207 SER A N 1
ATOM 590 C CA . SER A 1 69 ? -5.91607 9.61742 4.10188 1.000 11.71457 207 SER A CA 1
ATOM 591 C C . SER A 1 69 ? -5.72644 10.28676 5.45199 1.000 11.87297 207 SER A C 1
ATOM 592 O O . SER A 1 69 ? -6.56629 10.19908 6.34771 1.000 13.18198 207 SER A O 1
ATOM 595 N N . ARG A 1 70 ? -4.59566 10.97103 5.56987 1.000 12.72006 208 ARG A N 1
ATOM 596 C CA . ARG A 1 70 ? -4.24888 11.62659 6.82121 1.000 14.19078 208 ARG A CA 1
ATOM 597 C C . ARG A 1 70 ? -3.30402 12.77804 6.52834 1.000 13.49933 208 ARG A C 1
ATOM 598 O O . ARG A 1 70 ? -2.25698 12.56076 5.90756 1.000 14.21700 208 ARG A O 1
ATOM 606 N N . ARG A 1 71 ? -3.66142 13.98491 6.99167 1.000 13.84782 209 ARG A N 1
ATOM 607 C CA . ARG A 1 71 ? -2.87698 15.14899 6.62278 1.000 15.65068 209 ARG A CA 1
ATOM 608 C C . ARG A 1 71 ? -1.46396 15.05907 7.18294 1.000 15.46562 209 ARG A C 1
ATOM 609 O O . ARG A 1 71 ? -0.48280 15.34153 6.48103 1.000 14.42043 209 ARG A O 1
ATOM 617 N N . ASN A 1 72 ? -1.34424 14.68343 8.44577 1.000 16.47950 210 ASN A N 1
ATOM 618 C CA . ASN A 1 72 ? -0.05736 14.46224 9.08959 1.000 17.51805 210 ASN A CA 1
ATOM 619 C C . ASN A 1 72 ? -0.31672 13.53892 10.26840 1.000 17.82850 210 ASN A C 1
ATOM 620 O O . ASN A 1 72 ? -1.47439 13.25143 10.58425 1.000 19.77868 210 ASN A O 1
ATOM 625 N N . PRO A 1 73 ? 0.72879 13.05536 10.94279 1.000 20.51156 211 PRO A N 1
ATOM 626 C CA . PRO A 1 73 ? 0.52305 12.02159 11.96812 1.000 22.33527 211 PRO A CA 1
ATOM 627 C C . PRO A 1 73 ? -0.21516 12.47991 13.21617 1.000 24.01558 211 PRO A C 1
ATOM 628 O O . PRO A 1 73 ? -0.54112 11.62172 14.04386 1.000 26.89657 211 PRO A O 1
ATOM 632 N N . SER A 1 74 ? -0.49536 13.77675 13.38394 1.000 23.47253 212 SER A N 1
ATOM 633 C CA . SER A 1 74 ? -1.31836 14.23236 14.50459 1.000 23.18422 212 SER A CA 1
ATOM 634 C C . SER A 1 74 ? -2.80298 14.06302 14.23206 1.000 23.42488 212 SER A C 1
ATOM 635 O O . SER A 1 74 ? -3.60632 14.14814 15.17727 1.000 24.34698 212 SER A O 1
ATOM 638 N N . TYR A 1 75 ? -3.17586 13.83664 12.97244 1.000 22.49963 213 TYR A N 1
ATOM 639 C CA . TYR A 1 75 ? -4.55557 13.63646 12.61342 1.000 22.04177 213 TYR A CA 1
ATOM 640 C C . TYR A 1 75 ? -4.86351 12.15342 12.58246 1.000 20.83659 213 TYR A C 1
ATOM 641 O O . TYR A 1 75 ? -3.96628 11.30596 12.47312 1.000 21.57959 213 TYR A O 1
ATOM 650 N N . PRO A 1 76 ? -6.13095 11.80155 12.64662 1.000 21.91155 214 PRO A N 1
ATOM 651 C CA . PRO A 1 76 ? -6.50829 10.40525 12.47132 1.000 20.69133 214 PRO A CA 1
ATOM 652 C C . PRO A 1 76 ? -6.44535 10.01268 10.99571 1.000 19.95918 214 PRO A C 1
ATOM 653 O O . PRO A 1 76 ? -6.59025 10.84307 10.09747 1.000 18.80677 214 PRO A O 1
ATOM 657 N N . TRP A 1 77 ? -6.25612 8.71131 10.75472 1.000 19.16252 215 TRP A N 1
ATOM 658 C CA . TRP A 1 77 ? -6.61284 8.16047 9.43428 1.000 16.93827 215 TRP A CA 1
ATOM 659 C C . TRP A 1 77 ? -8.13027 8.21401 9.28567 1.000 17.43175 215 TRP A C 1
ATOM 660 O O . TRP A 1 77 ? -8.84709 7.68746 10.13904 1.000 19.14381 215 TRP A O 1
ATOM 671 N N . LEU A 1 78 ? -8.63454 8.85357 8.23167 1.000 15.43919 216 LEU A N 1
ATOM 672 C CA . LEU A 1 78 ? -10.06939 8.97500 8.01522 1.000 15.12633 216 LEU A CA 1
ATOM 673 C C . LEU A 1 78 ? -10.40400 8.55056 6.59654 1.000 13.09413 216 LEU A C 1
ATOM 674 O O . LEU A 1 78 ? -9.63898 8.80782 5.66911 1.000 12.98316 216 LEU A O 1
ATOM 679 N N . TRP A 1 79 ? -11.57763 7.95638 6.42926 1.000 13.32830 217 TRP A N 1
ATOM 680 C CA . TRP A 1 79 ? -12.16561 7.76034 5.10577 1.000 12.54846 217 TRP A CA 1
ATOM 681 C C . TRP A 1 79 ? -12.65593 9.08795 4.54690 1.000 12.76438 217 TRP A C 1
ATOM 682 O O . TRP A 1 79 ? -12.73928 10.08589 5.24544 1.000 13.98840 217 TRP A O 1
ATOM 693 N N . GLU A 1 80 ? -12.99980 9.10484 3.26672 1.000 12.94473 218 GLU A N 1
ATOM 694 C CA . GLU A 1 80 ? -13.39869 10.36952 2.64462 1.000 13.82791 218 GLU A CA 1
ATOM 695 C C . GLU A 1 80 ? -14.60987 10.98756 3.31729 1.000 15.25476 218 GLU A C 1
ATOM 696 O O . GLU A 1 80 ? -14.75614 12.21171 3.27263 1.000 18.39673 218 GLU A O 1
ATOM 702 N N . ASP A 1 81 ? -15.48075 10.17797 3.91202 1.000 16.90343 219 ASP A N 1
ATOM 703 C CA . ASP A 1 81 ? -16.68330 10.66318 4.58952 1.000 19.17135 219 ASP A CA 1
ATOM 704 C C . ASP A 1 81 ? -16.40000 11.17897 5.99069 1.000 21.30842 219 ASP A C 1
ATOM 705 O O . ASP A 1 81 ? -17.34480 11.50251 6.71878 1.000 23.44631 219 ASP A O 1
ATOM 710 N N . GLY A 1 82 ? -15.13448 11.25157 6.39198 1.000 20.58225 220 GLY A N 1
ATOM 711 C CA . GLY A 1 82 ? -14.76501 11.71432 7.71254 1.000 20.21518 220 GLY A CA 1
ATOM 712 C C . GLY A 1 82 ? -14.85614 10.66713 8.79729 1.000 21.12646 220 GLY A C 1
ATOM 713 O O . GLY A 1 82 ? -14.58545 10.98241 9.96012 1.000 22.14123 220 GLY A O 1
ATOM 714 N N . SER A 1 83 ? -15.28063 9.45456 8.47934 1.000 22.56493 221 SER A N 1
ATOM 715 C CA . SER A 1 83 ? -15.31602 8.41214 9.48831 1.000 22.00502 221 SER A CA 1
ATOM 716 C C . SER A 1 83 ? -13.93195 7.80935 9.70400 1.000 21.66912 221 SER A C 1
ATOM 717 O O . SER A 1 83 ? -13.09883 7.79506 8.78638 1.000 19.11189 221 SER A O 1
ATOM 720 N N . PRO A 1 84 ? -13.66918 7.27065 10.88880 1.000 24.94691 222 PRO A N 1
ATOM 721 C CA . PRO A 1 84 ? -12.34075 6.73680 11.18334 1.000 25.19181 222 PRO A CA 1
ATOM 722 C C . PRO A 1 84 ? -12.17284 5.30625 10.68577 1.000 23.80053 222 PRO A C 1
ATOM 723 O O . PRO A 1 84 ? -13.12505 4.60079 10.33691 1.000 25.54627 222 PRO A O 1
ATOM 727 N N . LEU A 1 85 ? -10.91684 4.89719 10.63380 1.000 22.93491 223 LEU A N 1
ATOM 728 C CA . LEU A 1 85 ? -10.59304 3.50583 10.37692 1.000 20.90014 223 LEU A CA 1
ATOM 729 C C . LEU A 1 85 ? -10.96867 2.71309 11.61657 1.000 22.29215 223 LEU A C 1
ATOM 730 O O . LEU A 1 85 ? -10.46795 3.00885 12.69884 1.000 23.65835 223 LEU A O 1
ATOM 735 N N A MET A 1 86 ? -11.84210 1.71452 11.47537 0.680 20.19101 224 MET A N 1
ATOM 736 N N B MET A 1 86 ? -11.84176 1.72047 11.47474 0.320 22.81809 224 MET A N 1
ATOM 737 C CA A MET A 1 86 ? -12.14662 0.84822 12.60995 0.680 20.56054 224 MET A CA 1
ATOM 738 C CA B MET A 1 86 ? -12.13667 0.85156 12.60712 0.320 23.90358 224 MET A CA 1
ATOM 739 C C A MET A 1 86 ? -10.86939 0.11185 13.01355 0.680 20.25008 224 MET A C 1
ATOM 740 C C B MET A 1 86 ? -10.85754 0.12562 13.00563 0.320 23.74585 224 MET A C 1
ATOM 741 O O A MET A 1 86 ? -10.23287 -0.51878 12.17030 0.680 16.90112 224 MET A O 1
ATOM 742 O O B MET A 1 86 ? -10.20650 -0.48533 12.14963 0.320 23.21486 224 MET A O 1
ATOM 751 N N . PRO A 1 87 ? -10.45020 0.17825 14.27202 1.000 24.08394 225 PRO A N 1
ATOM 752 C CA . PRO A 1 87 ? -9.10794 -0.32418 14.60503 1.000 23.50156 225 PRO A CA 1
ATOM 753 C C . PRO A 1 87 ? -8.88939 -1.82203 14.40414 1.000 22.72675 225 PRO A C 1
ATOM 754 O O . PRO A 1 87 ? -7.74860 -2.22716 14.17069 1.000 25.07905 225 PRO A O 1
ATOM 758 N N . HIS A 1 88 ? -9.91908 -2.65501 14.44565 1.000 20.19064 226 HIS A N 1
ATOM 759 C CA . HIS A 1 88 ? -9.74478 -4.08797 14.23892 1.000 19.94331 226 HIS A CA 1
ATOM 760 C C . HIS A 1 88 ? -9.54452 -4.48489 12.77160 1.000 19.11628 226 HIS A C 1
ATOM 761 O O . HIS A 1 88 ? -9.30145 -5.66460 12.49150 1.000 22.50870 226 HIS A O 1
ATOM 768 N N . LEU A 1 89 ? -9.62536 -3.56336 11.81411 1.000 16.19884 227 LEU A N 1
ATOM 769 C CA . LEU A 1 89 ? -9.61771 -4.00232 10.42521 1.000 16.31655 227 LEU A CA 1
ATOM 770 C C . LEU A 1 89 ? -8.21255 -4.32445 9.92729 1.000 16.74603 227 LEU A C 1
ATOM 771 O O . LEU A 1 89 ? -7.99740 -5.38030 9.32921 1.000 20.01435 227 LEU A O 1
ATOM 776 N N . PHE A 1 90 ? -7.25993 -3.40842 10.08456 1.000 15.17634 228 PHE A N 1
ATOM 777 C CA . PHE A 1 90 ? -5.88287 -3.58528 9.60330 1.000 15.70657 228 PHE A CA 1
ATOM 778 C C . PHE A 1 90 ? -4.99720 -2.51736 10.25733 1.000 15.08853 228 PHE A C 1
ATOM 779 O O . PHE A 1 90 ? -5.49993 -1.48922 10.72694 1.000 15.37400 228 PHE A O 1
ATOM 787 N N A ARG A 1 91 ? -3.71113 -2.81869 10.34503 0.340 16.81549 229 ARG A N 1
ATOM 788 N N B ARG A 1 91 ? -3.66172 -2.73544 10.19687 0.660 15.97515 229 ARG A N 1
ATOM 789 C CA A ARG A 1 91 ? -2.69934 -1.82892 10.66204 0.340 18.19481 229 ARG A CA 1
ATOM 790 C CA B ARG A 1 91 ? -2.62540 -1.82315 10.71905 0.660 16.17679 229 ARG A CA 1
ATOM 791 C C A ARG A 1 91 ? -2.20779 -1.25489 9.34164 0.340 16.34411 229 ARG A C 1
ATOM 792 C C B ARG A 1 91 ? -1.79890 -1.24717 9.56148 0.660 14.14081 229 ARG A C 1
ATOM 793 O O A ARG A 1 91 ? -2.11458 -1.97097 8.33218 0.340 15.11784 229 ARG A O 1
ATOM 794 O O B ARG A 1 91 ? -1.04185 -1.95430 8.88149 0.660 12.79625 229 ARG A O 1
ATOM 809 N N . VAL A 1 92 ? -1.94697 0.04646 9.33915 1.000 14.62546 230 VAL A N 1
ATOM 810 C CA . VAL A 1 92 ? -1.28316 0.69513 8.22296 1.000 13.73464 230 VAL A CA 1
ATOM 811 C C . VAL A 1 92 ? 0.22959 0.62390 8.39314 1.000 14.08927 230 VAL A C 1
ATOM 812 O O . VAL A 1 92 ? 0.75631 0.99555 9.44857 1.000 15.05565 230 VAL A O 1
ATOM 816 N N A ARG A 1 93 ? 0.94050 0.21622 7.33870 0.470 13.69666 231 ARG A N 1
ATOM 817 N N B ARG A 1 93 ? 0.92115 0.11971 7.34747 0.530 15.12866 231 ARG A N 1
ATOM 818 C CA A ARG A 1 93 ? 2.39994 0.16541 7.35368 0.470 14.90152 231 ARG A CA 1
ATOM 819 C CA B ARG A 1 93 ? 2.36853 -0.02996 7.20116 0.530 16.52490 231 ARG A CA 1
ATOM 820 C C A ARG A 1 93 ? 2.96289 1.27945 6.47869 0.470 15.62379 231 ARG A C 1
ATOM 821 C C B ARG A 1 93 ? 2.91320 1.14569 6.37957 0.530 16.35624 231 ARG A C 1
ATOM 822 O O A ARG A 1 93 ? 2.28964 2.27017 6.20813 0.470 16.23414 231 ARG A O 1
ATOM 823 O O B ARG A 1 93 ? 2.18879 2.06783 6.03752 0.530 16.66936 231 ARG A O 1
ATOM 838 N N . GLY A 1 94 ? 4.20389 1.11957 6.04481 1.000 17.67428 232 GLY A N 1
ATOM 839 C CA . GLY A 1 94 ? 4.76571 2.11725 5.14587 1.000 18.91724 232 GLY A CA 1
ATOM 840 C C . GLY A 1 94 ? 5.11409 3.43872 5.81791 1.000 18.46173 232 GLY A C 1
ATOM 841 O O . GLY A 1 94 ? 5.67042 3.49158 6.92959 1.000 20.02449 232 GLY A O 1
ATOM 842 N N . ALA A 1 95 ? 4.79566 4.53349 5.13988 1.000 17.70767 233 ALA A N 1
ATOM 843 C CA . ALA A 1 95 ? 5.31669 5.84291 5.50785 1.000 17.81535 233 ALA A CA 1
ATOM 844 C C . ALA A 1 95 ? 4.39975 6.49470 6.54554 1.000 17.96467 233 ALA A C 1
ATOM 845 O O . ALA A 1 95 ? 3.69387 7.45896 6.26711 1.000 18.65864 233 ALA A O 1
ATOM 847 N N . VAL A 1 96 ? 4.45734 5.97766 7.78438 1.000 17.79321 234 VAL A N 1
ATOM 848 C CA . VAL A 1 96 ? 3.53468 6.40488 8.83576 1.000 19.92714 234 VAL A CA 1
ATOM 849 C C . VAL A 1 96 ? 4.12707 7.48063 9.73668 1.000 21.07369 234 VAL A C 1
ATOM 850 O O . VAL A 1 96 ? 3.38935 8.06876 10.55054 1.000 23.53176 234 VAL A O 1
ATOM 854 N N . SER A 1 97 ? 5.42598 7.76636 9.62948 1.000 21.45513 235 SER A N 1
ATOM 855 C CA . SER A 1 97 ? 6.03489 8.78341 10.48867 1.000 22.33536 235 SER A CA 1
ATOM 856 C C . SER A 1 97 ? 6.21210 10.12226 9.78762 1.000 22.18315 235 SER A C 1
ATOM 857 O O . SER A 1 97 ? 6.37328 11.14192 10.46127 1.000 24.19178 235 SER A O 1
ATOM 860 N N . GLN A 1 98 ? 6.18218 10.14199 8.46783 1.000 22.28731 236 GLN A N 1
ATOM 861 C CA . GLN A 1 98 ? 6.53918 11.29582 7.66403 1.000 21.49399 236 GLN A CA 1
ATOM 862 C C . GLN A 1 98 ? 5.36134 12.23933 7.46362 1.000 20.36276 236 GLN A C 1
ATOM 863 O O . GLN A 1 98 ? 4.19741 11.88315 7.65870 1.000 18.77552 236 GLN A O 1
ATOM 869 N N . THR A 1 99 ? 5.68396 13.46421 7.04548 1.000 19.63840 237 THR A N 1
ATOM 870 C CA . THR A 1 99 ? 4.69860 14.43954 6.61545 1.000 17.98171 237 THR A CA 1
ATOM 871 C C . THR A 1 99 ? 5.05973 14.89737 5.21392 1.000 17.04008 237 THR A C 1
ATOM 872 O O . THR A 1 99 ? 6.21583 15.25130 4.95533 1.000 18.29942 237 THR A O 1
ATOM 876 N N . TYR A 1 100 ? 4.06829 14.92614 4.32942 1.000 14.56270 238 TYR A N 1
ATOM 877 C CA . TYR A 1 100 ? 4.26374 15.31625 2.93622 1.000 14.60845 238 TYR A CA 1
ATOM 878 C C . TYR A 1 100 ? 3.40949 16.51650 2.58343 1.000 13.90208 238 TYR A C 1
ATOM 879 O O . TYR A 1 100 ? 2.33911 16.73872 3.16955 1.000 13.86064 238 TYR A O 1
ATOM 888 N N . PRO A 1 101 ? 3.88120 17.34549 1.64806 1.000 14.14208 239 PRO A N 1
ATOM 889 C CA . PRO A 1 101 ? 3.10615 18.53388 1.24372 1.000 14.48999 239 PRO A CA 1
ATOM 890 C C . PRO A 1 101 ? 1.66279 18.23446 0.89411 1.000 14.03462 239 PRO A C 1
ATOM 891 O O . PRO A 1 101 ? 0.79368 19.04892 1.22634 1.000 16.17421 239 PRO A O 1
ATOM 895 N N . SER A 1 102 ? 1.36701 17.10464 0.23472 1.000 15.33288 240 SER A N 1
ATOM 896 C CA . SER A 1 102 ? -0.00034 16.81283 -0.16174 1.000 16.50246 240 SER A CA 1
ATOM 897 C C . SER A 1 102 ? -0.65771 15.76551 0.72230 1.000 15.49712 240 SER A C 1
ATOM 898 O O . SER A 1 102 ? -1.70380 15.21467 0.34698 1.000 18.23582 240 SER A O 1
ATOM 901 N N . GLY A 1 103 ? -0.07531 15.47102 1.87930 1.000 13.59207 241 GLY A N 1
ATOM 902 C CA . GLY A 1 103 ? -0.67383 14.50723 2.77400 1.000 12.93267 241 GLY A CA 1
ATOM 903 C C . GLY A 1 103 ? -0.16774 13.09935 2.54895 1.000 11.87125 241 GLY A C 1
ATOM 904 O O . GLY A 1 103 ? 0.60220 12.81256 1.60495 1.000 12.86010 241 GLY A O 1
ATOM 905 N N . THR A 1 104 ? -0.62206 12.19269 3.41975 1.000 10.66654 242 THR A N 1
ATOM 906 C CA . THR A 1 104 ? -0.32937 10.76964 3.28383 1.000 11.53989 242 THR A CA 1
ATOM 907 C C . THR A 1 104 ? -1.63583 10.04314 3.01721 1.000 11.11339 242 THR A C 1
ATOM 908 O O . THR A 1 104 ? -2.67238 10.41268 3.56291 1.000 11.76475 242 THR A O 1
ATOM 912 N N . CYS A 1 105 ? -1.58506 9.02909 2.14762 1.000 10.05362 243 CYS A N 1
ATOM 913 C CA . CYS A 1 105 ? -2.75871 8.28563 1.73019 1.000 10.10461 243 CYS A CA 1
ATOM 914 C C . CYS A 1 105 ? -2.43441 6.80056 1.82454 1.000 9.61743 243 CYS A C 1
ATOM 915 O O . CYS A 1 105 ? -1.27242 6.39586 1.89933 1.000 11.73403 243 CYS A O 1
ATOM 918 N N . ALA A 1 106 ? -3.45153 5.95906 1.79831 1.000 9.42431 244 ALA A N 1
ATOM 919 C CA . ALA A 1 106 ? -3.22333 4.52802 1.95536 1.000 9.44391 244 ALA A CA 1
ATOM 920 C C . ALA A 1 106 ? -3.62406 3.74772 0.70769 1.000 8.53474 244 ALA A C 1
ATOM 921 O O . ALA A 1 106 ? -4.68179 4.00050 0.11192 1.000 8.31607 244 ALA A O 1
ATOM 923 N N . TYR A 1 107 ? -2.78909 2.76643 0.36065 1.000 8.18055 245 TYR A N 1
ATOM 924 C CA . TYR A 1 107 ? -3.12209 1.82742 -0.68546 1.000 7.76932 245 TYR A CA 1
ATOM 925 C C . TYR A 1 107 ? -3.05175 0.40474 -0.13213 1.000 7.54013 245 TYR A C 1
ATOM 926 O O . TYR A 1 107 ? -2.43666 0.14496 0.90943 1.000 9.41466 245 TYR A O 1
ATOM 935 N N . ILE A 1 108 ? -3.68467 -0.51301 -0.85646 1.000 7.73382 246 ILE A N 1
ATOM 936 C CA . ILE A 1 108 ? -3.56849 -1.93031 -0.56308 1.000 8.46230 246 ILE A CA 1
ATOM 937 C C . ILE A 1 108 ? -2.71764 -2.59103 -1.63210 1.000 8.16540 246 ILE A C 1
ATOM 938 O O . ILE A 1 108 ? -2.85473 -2.28941 -2.82605 1.000 8.99844 246 ILE A O 1
ATOM 943 N N . GLN A 1 109 ? -1.80308 -3.46458 -1.21325 1.000 9.39357 247 GLN A N 1
ATOM 944 C CA . GLN A 1 109 ? -0.90280 -4.12872 -2.15026 1.000 9.92285 247 GLN A CA 1
ATOM 945 C C . GLN A 1 109 ? -0.64715 -5.50886 -1.57197 1.000 9.54468 247 GLN A C 1
ATOM 946 O O . GLN A 1 109 ? -0.17938 -5.63190 -0.42488 1.000 10.83743 247 GLN A O 1
ATOM 952 N N A ARG A 1 110 ? -1.00783 -6.53876 -2.33820 0.350 10.88385 248 ARG A N 1
ATOM 953 N N B ARG A 1 110 ? -0.92247 -6.54340 -2.36415 0.650 11.31720 248 ARG A N 1
ATOM 954 C CA A ARG A 1 110 ? -0.88599 -7.93880 -1.93286 0.350 11.98070 248 ARG A CA 1
ATOM 955 C CA B ARG A 1 110 ? -0.84568 -7.92746 -1.89853 0.650 12.83182 248 ARG A CA 1
ATOM 956 C C A ARG A 1 110 ? -1.65532 -8.24900 -0.65538 0.350 12.66804 248 ARG A C 1
ATOM 957 C C B ARG A 1 110 ? -1.51398 -8.10081 -0.53275 0.650 12.91860 248 ARG A C 1
ATOM 958 O O A ARG A 1 110 ? -1.35083 -9.21288 0.05308 0.350 14.71334 248 ARG A O 1
ATOM 959 O O B ARG A 1 110 ? -1.00022 -8.77996 0.36356 0.650 15.91172 248 ARG A O 1
ATOM 974 N N . GLY A 1 111 ? -2.67057 -7.44777 -0.37376 1.000 12.96519 249 GLY A N 1
ATOM 975 C CA . GLY A 1 111 ? -3.53211 -7.63745 0.77040 1.000 14.29329 249 GLY A CA 1
ATOM 976 C C . GLY A 1 111 ? -3.16134 -6.85655 2.00700 1.000 12.50636 249 GLY A C 1
ATOM 977 O O . GLY A 1 111 ? -3.94716 -6.85026 2.95401 1.000 14.63072 249 GLY A O 1
ATOM 978 N N . ALA A 1 112 ? -2.00636 -6.18176 2.00983 1.000 11.79473 250 ALA A N 1
ATOM 979 C CA . ALA A 1 112 ? -1.57746 -5.36820 3.14222 1.000 11.34951 250 ALA A CA 1
ATOM 980 C C . ALA A 1 112 ? -1.75908 -3.90070 2.80052 1.000 10.49640 250 ALA A C 1
ATOM 981 O O . ALA A 1 112 ? -1.73010 -3.52002 1.62351 1.000 10.56180 250 ALA A O 1
ATOM 983 N N . VAL A 1 113 ? -1.92128 -3.07547 3.82657 1.000 10.88008 251 VAL A N 1
ATOM 984 C CA . VAL A 1 113 ? -2.21518 -1.66074 3.63738 1.000 10.25367 251 VAL A CA 1
ATOM 985 C C . VAL A 1 113 ? -0.99672 -0.81990 3.99361 1.000 10.31649 251 VAL A C 1
ATOM 986 O O . VAL A 1 113 ? -0.41834 -0.97009 5.08069 1.000 12.02693 251 VAL A O 1
ATOM 990 N N . TYR A 1 114 ? -0.64176 0.09624 3.09355 1.000 9.89303 252 TYR A N 1
ATOM 991 C CA . TYR A 1 114 ? 0.54127 0.93994 3.23237 1.000 10.49576 252 TYR A CA 1
ATOM 992 C C . TYR A 1 114 ? 0.21118 2.41629 3.09888 1.000 10.32033 252 TYR A C 1
ATOM 993 O O . TYR A 1 114 ? -0.55538 2.81203 2.21410 1.000 10.83508 252 TYR A O 1
ATOM 1002 N N . ALA A 1 115 ? 0.86431 3.22437 3.94025 1.000 12.33383 253 ALA A N 1
ATOM 1003 C CA . ALA A 1 115 ? 0.84667 4.67827 3.82855 1.000 12.21887 253 ALA A CA 1
ATOM 1004 C C . ALA A 1 115 ? 1.90171 5.10706 2.82011 1.000 11.62197 253 ALA A C 1
ATOM 1005 O O . ALA A 1 115 ? 3.04331 4.60733 2.84442 1.000 13.77354 253 ALA A O 1
ATOM 1007 N N . GLU A 1 116 ? 1.54621 6.09536 1.99658 1.000 12.05157 254 GLU A N 1
ATOM 1008 C CA . GLU A 1 116 ? 2.49441 6.66923 1.04875 1.000 12.19197 254 GLU A CA 1
ATOM 1009 C C . GLU A 1 116 ? 2.11481 8.11697 0.76835 1.000 12.10885 254 GLU A C 1
ATOM 1010 O O . GLU A 1 116 ? 0.95522 8.51080 0.89416 1.000 12.19036 254 GLU A O 1
ATOM 1016 N N . ASN A 1 117 ? 3.12249 8.91053 0.40851 1.000 12.52342 255 ASN A N 1
ATOM 1017 C CA . ASN A 1 117 ? 2.91079 10.25544 -0.09193 1.000 12.47774 255 ASN A CA 1
ATOM 1018 C C . ASN A 1 117 ? 1.80598 10.21535 -1.15578 1.000 12.60728 255 ASN A C 1
ATOM 1019 O O . ASN A 1 117 ? 1.86598 9.41799 -2.10699 1.000 12.92083 255 ASN A O 1
ATOM 1024 N N . CYS A 1 118 ? 0.77786 11.05495 -0.97629 1.000 12.06041 256 CYS A N 1
ATOM 1025 C CA . CYS A 1 118 ? -0.38116 11.05170 -1.85588 1.000 12.57969 256 CYS A CA 1
ATOM 1026 C C . CYS A 1 118 ? -0.05730 11.35625 -3.31280 1.000 12.53331 256 CYS A C 1
ATOM 1027 O O . CYS A 1 118 ? -0.91188 11.13230 -4.16776 1.000 13.31817 256 CYS A O 1
ATOM 1030 N N . ILE A 1 119 ? 1.13174 11.86711 -3.62669 1.000 13.62464 257 ILE A N 1
ATOM 1031 C CA . ILE A 1 119 ? 1.48835 12.16681 -5.01943 1.000 14.05962 257 ILE A CA 1
ATOM 1032 C C . ILE A 1 119 ? 1.80493 10.91987 -5.83941 1.000 14.23680 257 ILE A C 1
ATOM 1033 O O . ILE A 1 119 ? 1.90224 11.02410 -7.07396 1.000 14.90672 257 ILE A O 1
ATOM 1038 N N . LEU A 1 120 ? 1.97841 9.74834 -5.20982 1.000 12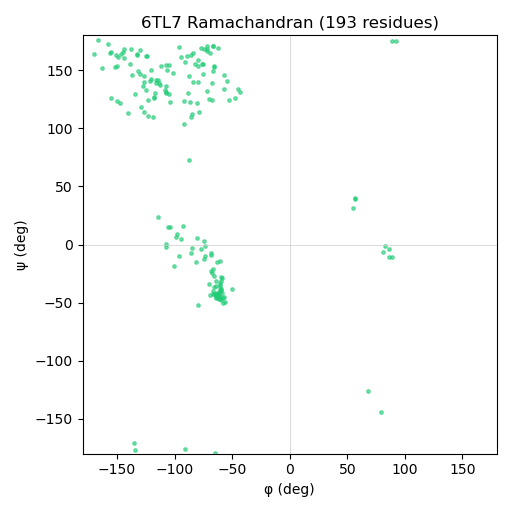.69671 258 LEU A N 1
ATOM 1039 C CA . LEU A 1 120 ? 2.25195 8.51700 -5.96469 1.000 13.03550 258 LEU A CA 1
ATOM 1040 C C . LEU A 1 120 ? 1.14449 8.23345 -6.98133 1.000 12.47742 258 LEU A C 1
ATOM 1041 O O . LEU A 1 120 ? -0.03593 8.25475 -6.63518 1.000 11.78076 258 LEU A O 1
ATOM 1046 N N . ALA A 1 121 ? 1.51393 7.90367 -8.22191 1.000 12.01463 259 ALA A N 1
ATOM 1047 C CA . ALA A 1 121 ? 0.53355 7.41497 -9.19667 1.000 12.15992 259 ALA A CA 1
ATOM 1048 C C . ALA A 1 121 ? 0.24964 5.93624 -8.94782 1.000 10.40230 259 ALA A C 1
ATOM 1049 O O . ALA A 1 121 ? 1.17974 5.11897 -8.98499 1.000 12.49486 259 ALA A O 1
ATOM 1051 N N . ALA A 1 122 ? -1.00483 5.58887 -8.70063 1.000 9.79842 260 ALA A N 1
ATOM 1052 C CA . ALA A 1 122 ? -1.37994 4.19898 -8.50919 1.000 9.09347 260 ALA A CA 1
ATOM 1053 C C . ALA A 1 122 ? -2.75302 3.96319 -9.09857 1.000 8.03293 260 ALA A C 1
ATOM 1054 O O . ALA A 1 122 ? -3.50776 4.90550 -9.31901 1.000 7.99824 260 ALA A O 1
ATOM 1056 N N . PHE A 1 123 ? -3.06841 2.70616 -9.35682 1.000 8.12284 261 PHE A N 1
ATOM 1057 C CA . PHE A 1 123 ? -4.44887 2.30433 -9.59750 1.000 7.96099 261 PHE A CA 1
ATOM 1058 C C . PHE A 1 123 ? -5.29026 2.58400 -8.35253 1.000 7.22155 261 PHE A C 1
ATOM 1059 O O . PHE A 1 123 ? -4.76871 2.89778 -7.29572 1.000 8.21792 261 PHE A O 1
ATOM 1067 N N . SER A 1 124 ? -6.62037 2.48169 -8.50851 1.000 8.17433 262 SER A N 1
ATOM 1068 C CA . SER A 1 124 ? -7.53160 2.70884 -7.38928 1.000 8.63213 262 SER A CA 1
ATOM 1069 C C . SER A 1 124 ? -8.75962 1.85386 -7.58847 1.000 7.97853 262 SER A C 1
ATOM 1070 O O . SER A 1 124 ? -9.05844 1.39412 -8.70118 1.000 9.76983 262 SER A O 1
ATOM 1073 N N . ILE A 1 125 ? -9.49520 1.65667 -6.48907 1.000 8.26041 263 ILE A N 1
ATOM 1074 C CA . ILE A 1 125 ? -10.75854 0.95358 -6.52804 1.000 8.49711 263 ILE A CA 1
ATOM 1075 C C . ILE A 1 125 ? -11.84501 1.92282 -6.10791 1.000 8.82948 263 ILE A C 1
ATOM 1076 O O . ILE A 1 125 ? -11.70053 2.60497 -5.07709 1.000 9.14847 263 ILE A O 1
ATOM 1081 N N . CYS A 1 126 ? -12.91390 1.99947 -6.90245 1.000 9.03951 264 CYS A N 1
ATOM 1082 C CA . CYS A 1 126 ? -14.07904 2.79589 -6.55649 1.000 8.54051 264 CYS A CA 1
ATOM 1083 C C . CYS A 1 126 ? -15.20610 1.88766 -6.08851 1.000 9.10513 264 CYS A C 1
ATOM 1084 O O . CYS A 1 126 ? -15.25647 0.69955 -6.42819 1.000 9.77799 264 CYS A O 1
ATOM 1087 N N A GLN A 1 127 ? -16.18589 2.48744 -5.40053 0.230 8.90677 265 GLN A N 1
ATOM 1088 N N B GLN A 1 127 ? -16.10487 2.44857 -5.28179 0.770 9.73213 265 GLN A N 1
ATOM 1089 C CA A GLN A 1 127 ? -17.25767 1.73641 -4.74810 0.230 9.54604 265 GLN A CA 1
ATOM 1090 C CA B GLN A 1 127 ? -17.30838 1.71862 -4.92412 0.770 10.96850 265 GLN A CA 1
ATOM 1091 C C A GLN A 1 127 ? -18.52646 2.57844 -4.65144 0.230 10.21692 265 GLN A C 1
ATOM 1092 C C B GLN A 1 127 ? -18.51478 2.63506 -4.91688 0.770 9.27706 265 GLN A C 1
ATOM 1093 O O A GLN A 1 127 ? -18.45009 3.72183 -4.19921 0.230 11.77058 265 GLN A O 1
ATOM 1094 O O B GLN A 1 127 ? -18.40565 3.85847 -4.77652 0.770 9.28592 265 GLN A O 1
ATOM 1105 N N . LYS A 1 128 ? -19.68936 2.02570 -5.03959 1.000 10.29539 266 LYS A N 1
ATOM 1106 C CA . LYS A 1 128 ? -20.96483 2.71827 -4.90599 1.000 10.77564 266 LYS A CA 1
ATOM 1107 C C . LYS A 1 128 ? -22.00248 1.70137 -4.47010 1.000 12.23127 266 LYS A C 1
ATOM 1108 O O . LYS A 1 128 ? -21.78489 0.49694 -4.53583 1.000 11.96746 266 LYS A O 1
ATOM 1114 N N . LYS A 1 129 ? -23.13371 2.20081 -3.98869 1.000 12.10758 267 LYS A N 1
ATOM 1115 C CA . LYS A 1 129 ? -24.19930 1.31325 -3.55715 1.000 12.80382 267 LYS A CA 1
ATOM 1116 C C . LYS A 1 129 ? -24.78860 0.58485 -4.76500 1.000 11.99149 267 LYS A C 1
ATOM 1117 O O . LYS A 1 129 ? -25.00454 1.16829 -5.83458 1.000 13.98175 267 LYS A O 1
ATOM 1123 N N . ALA A 1 130 ? -25.06683 -0.69820 -4.58959 1.000 12.32495 268 ALA A N 1
ATOM 1124 C CA . ALA A 1 130 ? -25.76417 -1.46458 -5.61555 1.000 12.62755 268 ALA A CA 1
ATOM 1125 C C . ALA A 1 130 ? -27.25368 -1.08393 -5.72075 1.000 13.14651 268 ALA A C 1
ATOM 1126 O O . ALA A 1 130 ? -27.87495 -0.58972 -4.76684 1.000 14.45859 268 ALA A O 1
ATOM 1128 N N A ASN A 1 131 ? -27.81275 -1.31248 -6.91506 0.560 13.28184 269 ASN A N 1
ATOM 1129 N N B ASN A 1 131 ? -27.83148 -1.36061 -6.89357 0.440 14.26408 269 ASN A N 1
ATOM 1130 C CA A ASN A 1 131 ? -29.21461 -1.02918 -7.23887 0.560 13.88335 269 ASN A CA 1
ATOM 1131 C CA B ASN A 1 131 ? -29.24295 -1.08196 -7.17015 0.440 16.12189 269 ASN A CA 1
ATOM 1132 C C A ASN A 1 131 ? -30.02766 -2.23507 -6.79133 0.560 12.56448 269 ASN A C 1
ATOM 1133 C C B ASN A 1 131 ? -30.11420 -2.22672 -6.64687 0.440 17.16051 269 ASN A C 1
ATOM 1134 O O A ASN A 1 131 ? -30.41674 -3.10242 -7.58581 0.560 14.51105 269 ASN A O 1
ATOM 1135 O O B ASN A 1 131 ? -30.82398 -2.91168 -7.38640 0.440 17.94564 269 ASN A O 1
ATOM 1144 N N A LEU A 1 132 ? -30.29153 -2.27040 -5.48899 0.560 11.52552 270 LEU A N 1
ATOM 1145 N N B LEU A 1 132 ? -30.04779 -2.41747 -5.33203 0.440 16.79649 270 LEU A N 1
ATOM 1146 C CA A LEU A 1 132 ? -31.08896 -3.31608 -4.88178 0.560 12.85896 270 LEU A CA 1
ATOM 1147 C CA B LEU A 1 132 ? -30.82384 -3.42714 -4.63309 0.440 16.64565 270 LEU A CA 1
ATOM 1148 C C A LEU A 1 132 ? -31.67378 -2.71973 -3.60640 0.560 12.00100 270 LEU A C 1
ATOM 1149 C C B LEU A 1 132 ? -31.54006 -2.78789 -3.45611 0.440 15.86536 270 LEU A C 1
ATOM 1150 O O A LEU A 1 132 ? -31.27153 -1.63352 -3.16555 0.560 13.96920 270 LEU A O 1
ATOM 1151 O O B LEU A 1 132 ? -31.11724 -1.74626 -2.93651 0.440 17.47632 270 LEU A O 1
ATOM 1160 N N . ARG A 1 133 ? -32.60638 -3.44764 -3.00388 1.000 14.56883 271 ARG A N 1
ATOM 1161 C CA . ARG A 1 133 ? -33.28035 -3.01505 -1.77505 1.000 14.44639 271 ARG A CA 1
ATOM 1162 C C . ARG A 1 133 ? -32.40142 -3.44886 -0.61189 1.000 15.95621 271 ARG A C 1
ATOM 1163 O O . ARG A 1 133 ? -32.34099 -4.63984 -0.27363 1.000 19.23017 271 ARG A O 1
ATOM 1171 N N . ALA A 1 134 ? -31.68087 -2.48592 -0.02949 1.000 16.46910 272 ALA A N 1
ATOM 1172 C CA . ALA A 1 134 ? -30.75676 -2.78112 1.05133 1.000 20.03387 272 ALA A CA 1
ATOM 1173 C C . ALA A 1 134 ? -31.53280 -3.26282 2.25763 1.000 21.30362 272 ALA A C 1
ATOM 1174 O O . ALA A 1 134 ? -32.68693 -2.87980 2.48131 1.000 21.61275 272 ALA A O 1
ATOM 1176 N N . GLN A 1 135 ? -30.87404 -4.07162 3.08163 1.000 27.34121 273 GLN A N 1
ATOM 1177 C CA . GLN A 1 135 ? -31.48458 -4.44291 4.35027 1.000 34.66760 273 GLN A CA 1
ATOM 1178 C C . GLN A 1 135 ? -31.81638 -3.17414 5.14026 1.000 38.04447 273 GLN A C 1
ATOM 1179 O O . GLN A 1 135 ? -32.92915 -2.99582 5.66186 1.000 38.98630 273 GLN A O 1
ATOM 1186 N N . SER B 1 2 ? -31.63463 -13.47805 -8.02398 1.000 31.93952 140 SER B N 1
ATOM 1187 C CA . SER B 1 2 ? -30.74682 -14.54015 -8.50085 1.000 30.13519 140 SER B CA 1
ATOM 1188 C C . SER B 1 2 ? -30.87939 -14.68061 -10.01145 1.000 26.31662 140 SER B C 1
ATOM 1189 O O . SER B 1 2 ? -30.30461 -15.58813 -10.63603 1.000 26.92398 140 SER B O 1
ATOM 1192 N N . HIS B 1 3 ? -31.64125 -13.75688 -10.59692 1.000 22.18699 141 HIS B N 1
ATOM 1193 C CA . HIS B 1 3 ? -31.75839 -13.68657 -12.04286 1.000 15.88495 141 HIS B CA 1
ATOM 1194 C C . HIS B 1 3 ? -30.97917 -12.50780 -12.68352 1.000 15.10286 141 HIS B C 1
ATOM 1195 O O . HIS B 1 3 ? -31.25477 -12.12282 -13.83377 1.000 15.69565 141 HIS B O 1
ATOM 1202 N N . MET B 1 4 ? -30.06639 -11.89789 -11.94888 1.000 12.43438 142 MET B N 1
ATOM 1203 C CA . MET B 1 4 ? -29.16186 -10.86026 -12.46475 1.000 11.46747 142 MET B CA 1
ATOM 1204 C C . MET B 1 4 ? -28.10401 -11.45339 -13.40094 1.000 9.82345 142 MET B C 1
ATOM 1205 O O . MET B 1 4 ? -27.94950 -12.67737 -13.50082 1.000 11.07799 142 MET B O 1
ATOM 1210 N N . PRO B 1 5 ? -27.33134 -10.60874 -14.09792 1.000 10.13270 143 PRO B N 1
ATOM 1211 C CA . PRO B 1 5 ? -26.41250 -11.15287 -15.10565 1.000 9.77535 143 PRO B CA 1
ATOM 1212 C C . PRO B 1 5 ? -25.38502 -12.10828 -14.53605 1.000 9.42890 143 PRO B C 1
ATOM 1213 O O . PRO B 1 5 ? -25.12957 -13.16402 -15.15190 1.000 10.02399 143 PRO B O 1
ATOM 1217 N N . CYS B 1 6 ? -24.75352 -11.74632 -13.41532 1.000 9.60304 144 CYS B N 1
ATOM 1218 C CA . CYS B 1 6 ? -23.58377 -12.47060 -12.93406 1.000 10.34674 144 CYS B CA 1
ATOM 1219 C C . CYS B 1 6 ? -23.64518 -12.63363 -11.42553 1.000 9.94897 144 CYS B C 1
ATOM 1220 O O . CYS B 1 6 ? -24.26564 -11.82496 -10.72113 1.000 10.63584 144 CYS B O 1
ATOM 1223 N N . PRO B 1 7 ? -22.97795 -13.65412 -10.89652 1.000 10.10925 145 PRO B N 1
ATOM 1224 C CA . PRO B 1 7 ? -22.89903 -13.81192 -9.43906 1.000 10.88037 145 PRO B CA 1
ATOM 1225 C C . PRO B 1 7 ? -22.04887 -12.71911 -8.80941 1.000 9.23639 145 PRO B C 1
ATOM 1226 O O . PRO B 1 7 ? -21.25641 -12.03297 -9.47534 1.000 9.14277 145 PRO B O 1
ATOM 1230 N N . GLN B 1 8 ? -22.18378 -12.59283 -7.48993 1.000 10.39840 146 GLN B N 1
ATOM 1231 C CA . GLN B 1 8 ? -21.28749 -11.73168 -6.74597 1.000 9.49792 146 GLN B CA 1
ATOM 1232 C C . GLN B 1 8 ? -19.84313 -12.11872 -7.01543 1.000 9.84983 146 GLN B C 1
ATOM 1233 O O . GLN B 1 8 ? -19.52086 -13.30280 -7.17187 1.000 10.29409 146 GLN B O 1
ATOM 1239 N N . ASP B 1 9 ? -18.98275 -11.10315 -7.12604 1.000 9.19144 1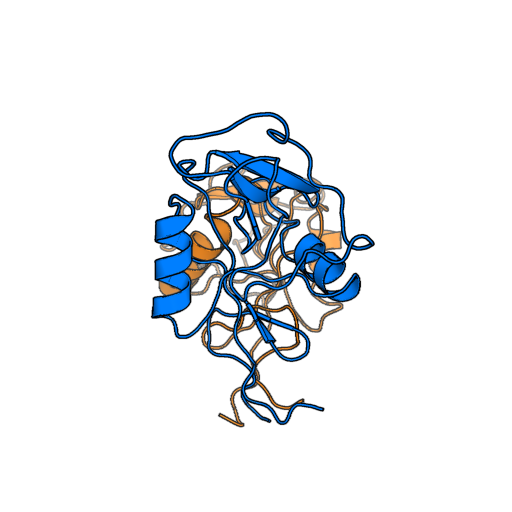47 ASP B N 1
ATOM 1240 C CA . ASP B 1 9 ? -17.53656 -11.19080 -7.23458 1.000 9.79450 147 ASP B CA 1
ATOM 1241 C C . ASP B 1 9 ? -17.04850 -11.32582 -8.66579 1.000 9.39624 147 ASP B C 1
ATOM 1242 O O . ASP B 1 9 ? -15.84927 -11.18922 -8.90687 1.000 11.04138 147 ASP B O 1
ATOM 1247 N N . TRP B 1 10 ? -17.94157 -11.56644 -9.62852 1.000 8.72858 148 TRP B N 1
ATOM 1248 C CA . TRP B 1 10 ? -17.55442 -11.65182 -11.03302 1.000 8.18501 148 TRP B CA 1
ATOM 1249 C C . TRP B 1 10 ? -17.65292 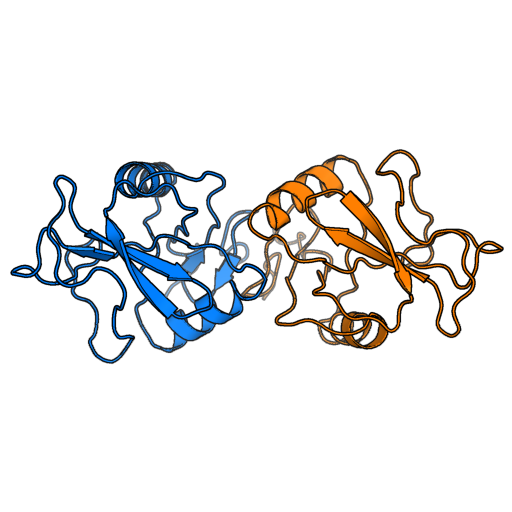-10.28298 -11.69768 1.000 8.16879 148 TRP B C 1
ATOM 1250 O O . TRP B 1 10 ? -18.42700 -9.42309 -11.27328 1.000 8.75386 148 TRP B O 1
ATOM 1261 N N . ILE B 1 11 ? -16.91319 -10.10252 -12.78052 1.000 8.81317 149 ILE B N 1
ATOM 1262 C CA . ILE B 1 11 ? -17.06437 -8.90959 -13.61868 1.000 8.65954 149 ILE B CA 1
ATOM 1263 C C . ILE B 1 11 ? -18.08079 -9.22708 -14.71062 1.000 8.17949 149 ILE B C 1
ATOM 1264 O O . ILE B 1 11 ? -17.88987 -10.18391 -15.46635 1.000 9.02495 149 ILE B O 1
ATOM 1269 N N . TRP B 1 12 ? -19.15273 -8.44492 -14.80764 1.000 9.22784 150 TRP B N 1
ATOM 1270 C CA . TRP B 1 12 ? -20.10068 -8.58569 -15.91881 1.000 9.98119 150 TRP B CA 1
ATOM 1271 C C . TRP B 1 12 ? -19.61847 -7.74231 -17.10150 1.000 9.40070 150 TRP B C 1
ATOM 1272 O O . TRP B 1 12 ? -19.47863 -6.53496 -16.97905 1.000 9.83297 150 TRP B O 1
ATOM 1283 N N . HIS B 1 13 ? -19.40314 -8.36175 -18.25760 1.000 9.26205 151 HIS B N 1
ATOM 1284 C CA . HIS B 1 13 ? -19.08565 -7.59236 -19.45917 1.000 9.84287 151 HIS B CA 1
ATOM 1285 C C . HIS B 1 13 ? -19.80688 -8.22750 -20.64047 1.000 9.97804 151 HIS B C 1
ATOM 1286 O O . HIS B 1 13 ? -19.49519 -9.36338 -21.02544 1.000 10.69063 151 HIS B O 1
ATOM 1293 N N . GLY B 1 14 ? -20.78207 -7.51406 -21.20903 1.000 12.04546 152 GLY B N 1
ATOM 1294 C CA . GLY B 1 14 ? -21.44410 -7.99585 -22.41318 1.000 13.95486 152 GLY B CA 1
ATOM 1295 C C . GLY B 1 14 ? -22.27654 -9.21927 -22.12206 1.000 12.58141 152 GLY B C 1
ATOM 1296 O O . GLY B 1 14 ? -23.11641 -9.23104 -21.22241 1.000 14.35114 152 GLY B O 1
ATOM 1297 N N A GLU B 1 15 ? -22.01485 -10.26899 -22.87711 0.570 11.77666 153 GLU B N 1
ATOM 1298 N N B GLU B 1 15 ? -22.05588 -10.27121 -22.89768 0.430 12.11737 153 GLU B N 1
ATOM 1299 C CA A GLU B 1 15 ? -22.75347 -11.51541 -22.77306 0.570 13.30061 153 GLU B CA 1
ATOM 1300 C CA B GLU B 1 15 ? -22.78846 -11.52232 -22.75510 0.430 12.95882 153 GLU B CA 1
ATOM 1301 C C A GLU B 1 15 ? -22.20251 -12.43709 -21.70093 0.570 12.36050 153 GLU B C 1
ATOM 1302 C C B GLU B 1 15 ? -22.16450 -12.46973 -21.73378 0.430 11.33832 153 GLU B C 1
ATOM 1303 O O A GLU B 1 15 ? -22.77748 -13.51464 -21.49562 0.570 13.44387 153 GLU B O 1
ATOM 1304 O O B GLU B 1 15 ? -22.65763 -13.59296 -21.58046 0.430 14.12374 153 GLU B O 1
ATOM 1315 N N . ASN B 1 16 ? -21.12438 -12.04396 -21.01041 1.000 10.84410 154 ASN B N 1
ATOM 1316 C CA . ASN B 1 16 ? -20.39034 -12.96196 -20.15313 1.000 10.59995 154 ASN B CA 1
ATOM 1317 C C . ASN B 1 16 ? -20.04787 -12.37138 -18.79271 1.000 9.81495 154 ASN B C 1
ATOM 1318 O O . ASN B 1 16 ? -20.15045 -11.16555 -18.56530 1.000 10.19068 154 ASN B O 1
ATOM 1323 N N . CYS B 1 17 ? -19.65413 -13.27392 -17.90775 1.000 9.92356 155 CYS B N 1
ATOM 1324 C CA . CYS B 1 17 ? -19.17309 -12.97532 -16.57212 1.000 9.40966 155 CYS B CA 1
ATOM 1325 C C . CYS B 1 17 ? -17.76778 -13.54217 -16.45564 1.000 9.58172 155 CYS B C 1
ATOM 1326 O O . CYS B 1 17 ? -17.50248 -14.63071 -16.97748 1.000 10.20833 155 CYS B O 1
ATOM 1329 N N . TYR B 1 18 ? -16.87500 -12.80815 -15.79829 1.000 8.63087 156 TYR B N 1
ATOM 1330 C CA . TYR B 1 18 ? -15.46415 -13.17686 -15.70579 1.000 8.91600 156 TYR B CA 1
ATOM 1331 C C . TYR B 1 18 ? -15.01508 -13.19018 -14.25538 1.000 8.91798 156 TYR B C 1
ATOM 1332 O O . TYR B 1 18 ? -15.38689 -12.32324 -13.46233 1.000 10.16990 156 TYR B O 1
ATOM 1341 N N A LEU B 1 19 ? -14.14799 -14.14189 -13.94595 0.560 8.32615 157 LEU B N 1
ATOM 1342 N N B LEU B 1 19 ? -14.18297 -14.16137 -13.88457 0.440 8.34166 157 LEU B N 1
ATOM 1343 C CA A LEU B 1 19 ? -13.60690 -14.32503 -12.60576 0.560 9.65668 157 LEU B CA 1
ATOM 1344 C CA B LEU B 1 19 ? -13.63896 -14.21713 -12.52162 0.440 8.63751 157 LEU B CA 1
ATOM 1345 C C A LEU B 1 19 ? -12.10825 -14.59147 -12.73296 0.560 8.38679 157 LEU B C 1
ATOM 1346 C C B LEU B 1 19 ? -12.17711 -14.66078 -12.54864 0.440 7.81024 157 LEU B C 1
ATOM 1347 O O A LEU B 1 19 ? -11.69110 -15.49468 -13.45641 0.560 8.47332 157 LEU B O 1
ATOM 1348 O O B LEU B 1 19 ? -11.86200 -15.77596 -12.97946 0.440 7.37683 157 LEU B O 1
ATOM 1357 N N . PHE B 1 20 ? -11.29603 -13.80459 -12.03863 1.000 8.82415 158 PHE B N 1
ATOM 1358 C CA . PHE B 1 20 ? -9.87655 -14.12048 -11.92562 1.000 9.37299 158 PHE B CA 1
ATOM 1359 C C . PHE B 1 20 ? -9.68317 -15.19443 -10.86839 1.000 9.37525 158 PHE B C 1
ATOM 1360 O O . PHE B 1 20 ? -10.30321 -15.14374 -9.80469 1.000 10.75569 158 PHE B O 1
ATOM 1368 N N . SER B 1 21 ? -8.77745 -16.12399 -11.12980 1.000 9.62435 159 SER B N 1
ATOM 1369 C CA . SER B 1 21 ? -8.45845 -17.11824 -10.13950 1.000 10.06060 159 SER B CA 1
ATOM 1370 C C . SER B 1 21 ? -7.78993 -16.49539 -8.92245 1.000 11.20612 159 SER B C 1
ATOM 1371 O O . SER B 1 21 ? -7.23086 -15.39110 -8.97436 1.000 12.42947 159 SER B O 1
ATOM 1374 N N A SER B 1 22 ? -7.84253 -17.24567 -7.80261 0.730 12.96479 160 SER B N 1
ATOM 1375 N N B SER B 1 22 ? -7.82229 -17.25306 -7.81670 0.270 12.24926 160 SER B N 1
ATOM 1376 C CA A SER B 1 22 ? -7.21068 -16.83612 -6.56008 0.730 14.57269 160 SER B CA 1
ATOM 1377 C CA B SER B 1 22 ? -7.23345 -16.87571 -6.54121 0.270 13.38908 160 SER B CA 1
ATOM 1378 C C A SER B 1 22 ? -5.71294 -17.10419 -6.56987 0.730 13.46583 160 SER B C 1
ATOM 1379 C C B SER B 1 22 ? -5.78009 -17.29973 -6.40836 0.270 12.51107 160 SER B C 1
ATOM 1380 O O A SER B 1 22 ? -4.95576 -16.44264 -5.84838 0.730 14.61312 160 SER B O 1
ATOM 1381 O O B SER B 1 22 ? -5.12967 -16.94246 -5.41566 0.270 12.65375 160 SER B O 1
ATOM 1386 N N . GLY B 1 23 ? -5.27040 -18.06687 -7.35936 1.000 12.71960 161 GLY B N 1
ATOM 1387 C CA . GLY B 1 23 ? -3.88094 -18.45281 -7.33202 1.000 13.88933 161 GLY B CA 1
ATOM 1388 C C . GLY B 1 23 ? -3.45063 -19.10173 -8.62808 1.000 11.21712 161 GLY B C 1
ATOM 1389 O O . GLY B 1 23 ? -4.18620 -19.14805 -9.61666 1.000 11.09115 161 GLY B O 1
ATOM 1390 N N . SER B 1 24 ? -2.23159 -19.57772 -8.59018 1.000 11.10729 162 SER B N 1
ATOM 1391 C CA . SER B 1 24 ? -1.50828 -20.09234 -9.72754 1.000 10.75645 162 SER B CA 1
ATOM 1392 C C . SER B 1 24 ? -1.47405 -21.61489 -9.67438 1.000 10.64588 162 SER B C 1
ATOM 1393 O O . SER B 1 24 ? -0.97332 -22.19364 -8.70128 1.000 11.45657 162 SER B O 1
ATOM 1396 N N . PHE B 1 25 ? -1.98613 -22.24916 -10.73913 1.000 9.97919 163 PHE B N 1
ATOM 1397 C CA . PHE B 1 25 ? -2.15211 -23.69494 -10.82369 1.000 10.50718 163 PHE B CA 1
ATOM 1398 C C . PHE B 1 25 ? -1.94692 -24.14662 -12.25826 1.000 10.65030 163 PHE B C 1
ATOM 1399 O O . PHE B 1 25 ? -2.00260 -23.34866 -13.20316 1.000 10.12295 163 PHE B O 1
ATOM 1407 N N . ASN B 1 26 ? -1.74379 -25.45623 -12.42495 1.000 10.65699 164 ASN B N 1
ATOM 1408 C CA . ASN B 1 26 ? -1.60720 -26.00963 -13.76116 1.000 11.18718 164 ASN B CA 1
ATOM 1409 C C . ASN B 1 26 ? -2.92779 -25.89128 -14.53855 1.000 9.84897 164 ASN B C 1
ATOM 1410 O O . ASN B 1 26 ? -3.96605 -25.50592 -14.00036 1.000 9.61422 164 ASN B O 1
ATOM 1415 N N . TRP B 1 27 ? -2.86321 -26.19206 -15.83344 1.000 9.93646 165 TRP B N 1
ATOM 1416 C CA . TRP B 1 27 ? -4.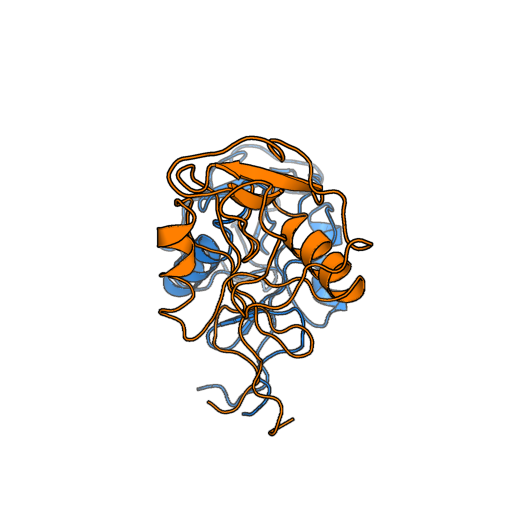04418 -25.95840 -16.66070 1.000 9.87683 165 TRP B CA 1
ATOM 1417 C C . TRP B 1 27 ? -5.19832 -26.86583 -16.27436 1.000 10.63285 165 TRP B C 1
ATOM 1418 O O . TRP B 1 27 ? -6.35158 -26.41704 -16.23680 1.000 9.96576 165 TRP B O 1
ATOM 1429 N N . GLU B 1 28 ? -4.90535 -28.13507 -15.97466 1.000 11.91196 166 GLU B N 1
ATOM 1430 C CA . GLU B 1 28 ? -5.95313 -29.08261 -15.60229 1.000 13.22885 166 GLU B CA 1
ATOM 1431 C C . GLU B 1 28 ? -6.70361 -28.61994 -14.35891 1.000 12.02526 166 GLU B C 1
ATOM 1432 O O . GLU B 1 28 ? -7.94444 -28.65401 -14.30681 1.000 12.29397 166 GLU B O 1
ATOM 1438 N N . LYS B 1 29 ? -5.96024 -28.22451 -13.31425 1.000 13.50578 167 LYS B N 1
ATOM 1439 C CA . LYS B 1 29 ? -6.60289 -27.74311 -12.09044 1.000 14.28134 167 LYS B CA 1
ATOM 1440 C C . LYS B 1 29 ? -7.35323 -26.44850 -12.33717 1.000 12.48235 167 LYS B C 1
ATOM 1441 O O . LYS B 1 29 ? -8.44211 -26.25272 -11.78597 1.000 13.45889 167 LYS B O 1
ATOM 1447 N N . SER B 1 30 ? -6.79971 -25.58263 -13.18519 1.000 11.35346 168 SER B N 1
ATOM 1448 C CA . SER B 1 30 ? -7.49141 -24.34330 -13.53640 1.000 10.11129 168 SER B CA 1
ATOM 1449 C C . SER B 1 30 ? -8.79099 -24.61694 -14.25865 1.000 9.91918 168 SER B C 1
ATOM 1450 O O . SER B 1 30 ? -9.83200 -24.01086 -13.94496 1.000 10.74344 168 SER B O 1
ATOM 1453 N N . GLN B 1 31 ? -8.76624 -25.57828 -15.19176 1.000 9.56832 169 GLN B N 1
ATOM 1454 C CA . GLN B 1 31 ? -9.96098 -25.98162 -15.91746 1.000 9.74520 169 GLN B CA 1
ATOM 1455 C C . GLN B 1 31 ? -11.01422 -26.51182 -14.94625 1.000 10.81471 169 GLN B C 1
ATOM 1456 O O . GLN B 1 31 ? -12.19776 -26.17081 -15.04810 1.000 11.64079 169 GLN B O 1
ATOM 1462 N N . GLU B 1 32 ? -10.60527 -27.37539 -14.01250 1.000 12.41374 170 GLU B N 1
ATOM 1463 C CA . GLU B 1 32 ? -11.57046 -27.94194 -13.07145 1.000 13.57280 170 GLU B CA 1
ATOM 1464 C C . GLU B 1 32 ? -12.18054 -26.87873 -12.17393 1.000 13.54104 170 GLU B C 1
ATOM 1465 O O . GLU B 1 32 ? -13.37223 -26.95735 -11.83844 1.000 14.59449 170 GLU B O 1
ATOM 1471 N N A LYS B 1 33 ? -11.38330 -25.89822 -11.72082 0.560 13.45724 171 LYS B N 1
ATOM 1472 N N B LYS B 1 33 ? -11.39132 -25.86880 -11.78976 0.440 14.02258 171 LYS B N 1
ATOM 1473 C CA A LYS B 1 33 ? -11.97162 -24.81850 -10.94333 0.560 14.25227 171 LYS B CA 1
ATOM 1474 C CA B LYS B 1 33 ? -11.93068 -24.82503 -10.93822 0.440 14.81261 171 LYS B CA 1
ATOM 1475 C C A LYS B 1 33 ? -13.08568 -24.13823 -11.71960 0.560 12.84023 171 LYS B C 1
ATOM 1476 C C B LYS B 1 33 ? -12.98931 -24.00038 -11.66551 0.440 13.44143 171 LYS B C 1
ATOM 1477 O O A LYS B 1 33 ? -14.19785 -23.96041 -11.20210 0.560 12.50841 171 LYS B O 1
ATOM 1478 O O B LYS B 1 33 ? -13.98667 -23.60019 -11.05441 0.440 13.94989 171 LYS B O 1
ATOM 1489 N N . CYS B 1 34 ? -12.82058 -23.76260 -12.97364 1.000 12.06737 172 CYS B N 1
ATOM 1490 C CA . CYS B 1 34 ? -13.87161 -23.09816 -13.72363 1.000 12.22846 172 CYS B CA 1
ATOM 1491 C C . CYS B 1 34 ? -15.10411 -23.98559 -13.87013 1.000 12.39788 172 CYS B C 1
ATOM 1492 O O . CYS B 1 34 ? -16.23351 -23.51526 -13.71272 1.000 12.73432 172 CYS B O 1
ATOM 1495 N N . LEU B 1 35 ? -14.91680 -25.27678 -14.15758 1.000 11.26534 173 LEU B N 1
ATOM 1496 C CA . LEU B 1 35 ? -16.08344 -26.15310 -14.27678 1.000 11.92642 173 LEU B CA 1
ATOM 1497 C C . LEU B 1 35 ? -16.88645 -26.21048 -12.97774 1.000 13.07161 173 LEU B C 1
ATOM 1498 O O . LEU B 1 35 ? -18.12429 -26.33730 -13.00049 1.000 14.08575 173 LEU B O 1
ATOM 1503 N N A SER B 1 36 ? -16.20665 -26.12855 -11.83728 0.770 13.04543 174 SER B N 1
ATOM 1504 N N B SER B 1 36 ? -16.20455 -26.13669 -11.83067 0.230 14.02045 174 SER B N 1
ATOM 1505 C CA A SER B 1 36 ? -16.90675 -26.17687 -10.55405 0.770 12.68793 174 SER B CA 1
ATOM 1506 C CA B SER B 1 36 ? -16.89415 -26.18353 -10.54223 0.230 14.92752 174 SER B CA 1
ATOM 1507 C C A SER B 1 36 ? -17.81932 -24.97958 -10.33622 0.770 15.40182 174 SER B C 1
ATOM 1508 C C B SER B 1 36 ? -17.81083 -24.98438 -10.33192 0.230 15.69841 174 SER B C 1
ATOM 1509 O O A SER B 1 36 ? -18.71602 -25.03710 -9.48860 0.770 15.66141 174 SER B O 1
ATOM 1510 O O B SER B 1 36 ? -18.72147 -25.04414 -9.49793 0.230 15.69442 174 SER B O 1
ATOM 1515 N N . LEU B 1 37 ? -17.57632 -23.90186 -11.06616 1.000 16.08920 175 LEU B N 1
ATOM 1516 C CA . LEU B 1 37 ? -18.35163 -22.67752 -11.01208 1.000 16.38679 175 LEU B CA 1
ATOM 1517 C C . LEU B 1 37 ? -19.33205 -22.58964 -12.16976 1.000 15.73515 175 LEU B C 1
ATOM 1518 O O . LEU B 1 37 ? -19.83363 -21.50207 -12.46124 1.000 16.78713 175 LEU B O 1
ATOM 1523 N N . ASP B 1 38 ? -19.62868 -23.71868 -12.82444 1.000 14.97063 176 ASP B N 1
ATOM 1524 C CA . ASP B 1 38 ? -20.51355 -23.74083 -13.99153 1.000 15.88409 176 ASP B CA 1
ATOM 1525 C C . ASP B 1 38 ? -19.99008 -22.80786 -15.06704 1.000 14.18369 176 ASP B C 1
ATOM 1526 O O . ASP B 1 38 ? -20.75698 -22.16744 -15.77889 1.000 16.27481 176 ASP B O 1
ATOM 1531 N N . ALA B 1 39 ? -18.66987 -22.81458 -15.22623 1.000 13.13234 177 ALA B N 1
ATOM 1532 C CA . ALA B 1 39 ? -17.97707 -21.91323 -16.11239 1.000 12.53586 177 ALA B CA 1
ATOM 1533 C C . ALA B 1 39 ? -16.95367 -22.70808 -16.91314 1.000 10.78737 177 ALA B C 1
ATOM 1534 O O . ALA B 1 39 ? -16.86494 -23.93668 -16.81734 1.000 12.09902 177 ALA B O 1
ATOM 1536 N N . LYS B 1 40 ? -16.18713 -21.99839 -17.72798 1.000 10.68895 178 LYS B N 1
ATOM 1537 C CA . LYS B 1 40 ? -15.08297 -22.57588 -18.49726 1.000 10.80178 178 LYS B CA 1
ATOM 1538 C C . LYS B 1 40 ? -13.91849 -21.60120 -18.41262 1.000 8.72891 178 LYS B C 1
ATOM 1539 O O . LYS B 1 40 ? -14.07423 -20.44986 -18.00873 1.000 10.04703 178 LYS B O 1
ATOM 1545 N N . LEU B 1 41 ? -12.73664 -22.03845 -18.83384 1.000 8.20615 179 LEU B N 1
ATOM 1546 C CA . LEU B 1 41 ? -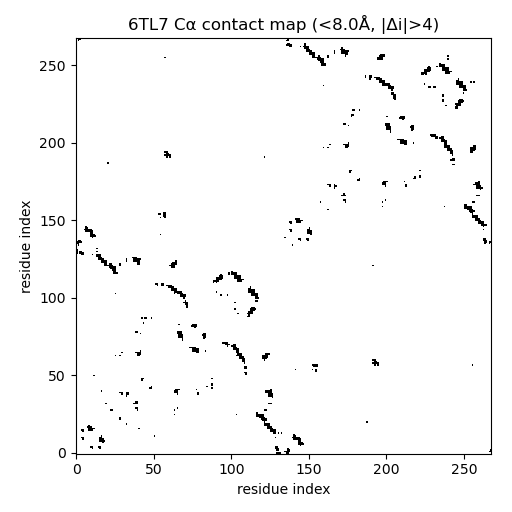11.65480 -21.08722 -19.00523 1.000 7.94805 179 LEU B CA 1
ATOM 1547 C C . LEU B 1 41 ? -11.99601 -20.11348 -20.13375 1.000 7.99489 179 LEU B C 1
ATOM 1548 O O . LEU B 1 41 ? -12.74371 -20.41847 -21.06709 1.000 9.56555 179 LEU B O 1
ATOM 1553 N N . LEU B 1 42 ? -11.41126 -18.92552 -20.02926 1.000 7.78570 180 LEU B N 1
ATOM 1554 C CA . LEU B 1 42 ? -11.62304 -17.83918 -20.99205 1.000 7.75276 180 LEU B CA 1
ATOM 1555 C C . LEU B 1 42 ? -11.55100 -18.31058 -22.43285 1.000 6.99180 180 LEU B C 1
ATOM 1556 O O . LEU B 1 42 ? -10.60230 -18.99399 -22.82881 1.000 7.87245 180 LEU B O 1
ATOM 1561 N N . LYS B 1 43 ? -12.52337 -17.87208 -23.22401 1.000 7.36772 181 LYS B N 1
ATOM 1562 C CA . LYS B 1 43 ? -12.51940 -17.99858 -24.67590 1.000 8.10645 181 LYS B CA 1
ATOM 1563 C C . LYS B 1 43 ? -12.53691 -16.58794 -25.24344 1.000 8.84107 181 LYS B C 1
ATOM 1564 O O . LYS B 1 43 ? -13.40732 -15.79122 -24.88607 1.000 12.09913 181 LYS B O 1
ATOM 1570 N N . ILE B 1 44 ? -11.59633 -16.26607 -26.11059 1.000 9.15639 182 ILE B N 1
ATOM 1571 C CA . ILE B 1 44 ? -11.52883 -14.97069 -26.78893 1.000 10.19885 182 ILE B CA 1
ATOM 1572 C C . ILE B 1 44 ? -12.08009 -15.19587 -28.20349 1.000 11.03061 182 ILE B C 1
ATOM 1573 O O . ILE B 1 44 ? -11.45157 -15.85112 -29.03513 1.000 13.42516 182 ILE B O 1
ATOM 1578 N N A ASN B 1 45 ? -13.27036 -14.64710 -28.47834 0.510 12.62820 183 ASN B N 1
ATOM 1579 N N B ASN B 1 45 ? -13.24713 -14.61041 -28.47222 0.490 12.82263 183 ASN B N 1
ATOM 1580 C CA A ASN B 1 45 ? -14.04196 -14.84886 -29.70874 0.510 14.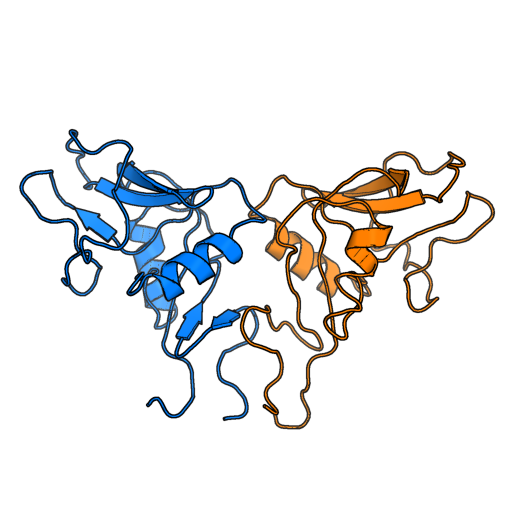75907 183 ASN B CA 1
ATOM 1581 C CA B ASN B 1 45 ? -14.02443 -14.86732 -29.67560 0.490 14.65771 183 ASN B CA 1
ATOM 1582 C C A ASN B 1 45 ? -13.77912 -13.75147 -30.74688 0.510 13.98877 183 ASN B C 1
ATOM 1583 C C B ASN B 1 45 ? -14.09947 -13.66520 -30.61444 0.490 12.89215 183 ASN B C 1
ATOM 1584 O O A ASN B 1 45 ? -13.83708 -14.00333 -31.95263 0.510 17.02858 183 ASN B O 1
ATOM 1585 O O B ASN B 1 45 ? -14.74954 -13.76476 -31.64098 0.490 12.76210 183 ASN B O 1
ATOM 1594 N N . SER B 1 46 ? -13.44817 -12.54642 -30.31132 1.000 11.74934 184 SER B N 1
ATOM 1595 C CA . SER B 1 46 ? -13.46864 -11.36737 -31.16140 1.000 11.26618 184 SER B CA 1
ATOM 1596 C C . SER B 1 46 ? -12.39983 -10.41236 -30.68463 1.000 10.43903 184 SER B C 1
ATOM 1597 O O . SER B 1 46 ? -11.92872 -10.49904 -29.54526 1.000 10.30075 184 SER B O 1
ATOM 1600 N N . THR B 1 47 ? -12.07674 -9.43157 -31.54065 1.000 11.39813 185 THR B N 1
ATOM 1601 C CA . THR B 1 47 ? -11.17025 -8.36961 -31.11738 1.000 11.20799 185 THR B CA 1
ATOM 1602 C C . THR B 1 47 ? -11.74235 -7.59314 -29.93604 1.000 12.20030 185 THR B C 1
ATOM 1603 O O . THR B 1 47 ? -11.00050 -7.19303 -29.03994 1.000 12.04884 185 THR B O 1
ATOM 1607 N N . ALA B 1 48 ? -13.05665 -7.37564 -29.90228 1.000 12.88333 186 ALA B N 1
ATOM 1608 C CA . ALA B 1 48 ? -13.65880 -6.69705 -28.76309 1.000 13.35983 186 ALA B CA 1
ATOM 1609 C C . ALA B 1 48 ? -13.42529 -7.47545 -27.47073 1.000 11.50383 186 ALA B C 1
ATOM 1610 O O . ALA B 1 48 ? -13.13675 -6.88893 -26.41719 1.000 11.93773 186 ALA B O 1
ATOM 1612 N N . ASP B 1 49 ? -13.52227 -8.80117 -27.51480 1.000 10.77863 187 ASP B N 1
ATOM 1613 C CA . ASP B 1 49 ? -13.22317 -9.59103 -26.32148 1.000 10.83690 187 ASP B CA 1
ATOM 1614 C C . ASP B 1 49 ? -11.76912 -9.40374 -25.91681 1.000 8.83477 187 ASP B C 1
ATOM 1615 O O . ASP B 1 49 ? -11.44967 -9.26869 -24.72678 1.000 9.24103 187 ASP B O 1
ATOM 1620 N N . LEU B 1 50 ? -10.86574 -9.42243 -26.90148 1.000 9.03739 188 LEU B N 1
ATOM 1621 C CA . LEU B 1 50 ? -9.45277 -9.25437 -26.58529 1.000 8.55648 188 LEU B CA 1
ATOM 1622 C C . LEU B 1 50 ? -9.19168 -7.87693 -25.97520 1.000 8.27259 188 LEU B C 1
ATOM 1623 O O . LEU B 1 50 ? -8.41385 -7.75927 -25.01317 1.000 8.96624 188 LEU B O 1
ATOM 1628 N N . ASP B 1 51 ? -9.81810 -6.82859 -26.52005 1.000 9.34433 189 ASP B N 1
ATOM 1629 C CA . ASP B 1 51 ? -9.65192 -5.48401 -25.95319 1.000 10.36298 189 ASP B CA 1
ATOM 1630 C C . ASP B 1 51 ? -10.07262 -5.48028 -24.47485 1.000 8.72051 189 ASP B C 1
ATOM 1631 O O . ASP B 1 51 ? -9.38366 -4.90800 -23.61942 1.000 9.11327 189 ASP B O 1
ATOM 1636 N N . PHE B 1 52 ? -11.21290 -6.09567 -24.17368 1.000 8.54721 190 PHE B N 1
ATOM 1637 C CA . PHE B 1 52 ? -11.70621 -6.13659 -22.80421 1.000 8.55983 190 PHE B CA 1
ATOM 1638 C C . PHE B 1 52 ? -10.72337 -6.87417 -21.90337 1.000 7.38803 190 PHE B C 1
ATOM 1639 O O . PHE B 1 52 ? -10.39541 -6.40404 -20.79603 1.000 7.97048 190 PHE B O 1
ATOM 1647 N N . ILE B 1 53 ? -10.22970 -8.03483 -22.34925 1.000 7.16872 191 ILE B N 1
ATOM 1648 C CA . ILE B 1 53 ? -9.30583 -8.80606 -21.52874 1.000 7.08520 191 ILE B CA 1
ATOM 1649 C C . ILE B 1 53 ? -7.99577 -8.06844 -21.33758 1.000 7.00904 191 ILE B C 1
ATOM 1650 O O . ILE B 1 53 ? -7.45774 -8.04323 -20.23169 1.000 7.35096 191 ILE B O 1
ATOM 1655 N N . GLN B 1 54 ? -7.45697 -7.45921 -22.39941 1.000 7.53540 192 GLN B N 1
ATOM 1656 C CA . GLN B 1 54 ? -6.20344 -6.72768 -22.25295 1.000 7.88506 192 GLN B CA 1
ATOM 1657 C C . GLN B 1 54 ? -6.34537 -5.61667 -21.23053 1.000 7.66809 192 GLN B C 1
ATOM 1658 O O . GLN B 1 54 ? -5.41392 -5.34290 -20.45608 1.000 8.28614 192 GLN B O 1
ATOM 1664 N N . GLN B 1 55 ? -7.49125 -4.94480 -21.21548 1.000 7.47561 193 GLN B N 1
ATOM 1665 C CA . GLN B 1 55 ? -7.70254 -3.91131 -20.21251 1.000 8.20483 193 GLN B CA 1
ATOM 1666 C C . GLN B 1 55 ? -7.84736 -4.53784 -18.81953 1.000 7.29435 193 GLN B C 1
ATOM 1667 O O . GLN B 1 55 ? -7.27060 -4.06172 -17.83401 1.000 7.67008 193 GLN B O 1
ATOM 1673 N N . ALA B 1 56 ? -8.60105 -5.62099 -18.69969 1.000 7.13133 194 ALA B N 1
ATOM 1674 C CA . ALA B 1 56 ? -8.83872 -6.22711 -17.40188 1.000 7.76847 194 ALA B CA 1
ATOM 1675 C C . ALA B 1 56 ? -7.57090 -6.76261 -16.76166 1.000 6.66276 194 ALA B C 1
ATOM 1676 O O . ALA B 1 56 ? -7.46483 -6.77569 -15.52915 1.000 8.10375 194 ALA B O 1
ATOM 1678 N N . ILE B 1 57 ? -6.60626 -7.22463 -17.56439 1.000 6.74277 195 ILE B N 1
ATOM 1679 C CA . ILE B 1 57 ? -5.35512 -7.69963 -17.00303 1.000 7.60604 195 ILE B CA 1
ATOM 1680 C C . ILE B 1 57 ? -4.27413 -6.63360 -16.98351 1.000 6.82582 195 ILE B C 1
ATOM 1681 O O . ILE B 1 57 ? -3.14802 -6.93131 -16.58753 1.000 7.50972 195 ILE B O 1
ATOM 1686 N N . SER B 1 58 ? -4.59391 -5.39323 -17.37158 1.000 6.49261 196 SER B N 1
ATOM 1687 C CA . SER B 1 58 ? -3.59254 -4.33871 -17.36695 1.000 7.27001 196 SER B CA 1
ATOM 1688 C C . SER B 1 58 ? -3.00940 -4.12549 -15.97637 1.000 7.42662 196 SER B C 1
ATOM 1689 O O . SER B 1 58 ? -1.86336 -3.68202 -15.85073 1.000 8.72121 196 SER B O 1
ATOM 1692 N N . TYR B 1 59 ? -3.78146 -4.41131 -14.92533 1.000 7.83861 197 TYR B N 1
ATOM 1693 C CA . TYR B 1 59 ? -3.40256 -4.29322 -13.52585 1.000 8.76950 197 TYR B CA 1
ATOM 1694 C C . TYR B 1 59 ? -2.44743 -5.35584 -13.06781 1.000 7.98008 197 TYR B C 1
ATOM 1695 O O . TYR B 1 59 ? -2.06157 -5.31148 -11.90241 1.000 10.48428 197 TYR B O 1
ATOM 1704 N N . SER B 1 60 ? -2.03915 -6.30983 -13.91438 1.000 7.39528 198 SER B N 1
ATOM 1705 C CA . SER B 1 60 ? -1.25922 -7.44622 -13.45725 1.000 7.37443 198 SER B CA 1
ATOM 1706 C C . SER B 1 60 ? -0.12200 -7.72877 -14.42557 1.000 7.01863 198 SER B C 1
ATOM 1707 O O . SER B 1 60 ? -0.28240 -7.62400 -15.64233 1.000 7.43324 198 SER B O 1
ATOM 1710 N N . SER B 1 61 ? 0.99901 -8.18687 -13.86588 1.000 7.08205 199 SER B N 1
ATOM 1711 C CA . SER B 1 61 ? 2.12359 -8.71592 -14.63019 1.000 8.08278 199 SER B CA 1
ATOM 1712 C C . SER B 1 61 ? 2.12781 -10.23942 -14.68496 1.000 7.61650 199 SER B C 1
ATOM 1713 O O . SER B 1 61 ? 3.06067 -10.80342 -15.26284 1.000 9.34872 199 SER B O 1
ATOM 1716 N N . PHE B 1 62 ? 1.09663 -10.90186 -14.18597 1.000 7.02369 200 PHE B N 1
ATOM 1717 C CA . PHE B 1 62 ? 1.08502 -12.34782 -14.09355 1.000 8.09013 200 PHE B CA 1
ATOM 1718 C C . PHE B 1 62 ? 0.52162 -12.98945 -15.36733 1.000 6.84367 200 PHE B C 1
ATOM 1719 O O . PHE B 1 62 ? -0.17277 -12.34882 -16.15869 1.000 7.27553 200 PHE B O 1
ATOM 1727 N N . PRO B 1 63 ? 0.79366 -14.29322 -15.57072 1.000 7.48416 201 PRO B N 1
ATOM 1728 C CA . PRO B 1 63 ? 0.17987 -15.01985 -16.68958 1.000 7.57575 201 PRO B CA 1
ATOM 1729 C C . PRO B 1 63 ? -1.18083 -15.59642 -16.30611 1.000 6.62360 201 PRO B C 1
ATOM 1730 O O . PRO B 1 63 ? -1.38829 -16.03183 -15.16588 1.000 7.47881 201 PRO B O 1
ATOM 1734 N N . PHE B 1 64 ? -2.09199 -15.61288 -17.28923 1.000 6.51862 202 PHE B N 1
ATOM 1735 C CA . PHE B 1 64 ? -3.44903 -16.10848 -17.10006 1.000 6.60231 202 PHE B CA 1
ATOM 1736 C C . PHE B 1 64 ? -3.78024 -17.15840 -18.14980 1.000 6.43650 202 PHE B C 1
ATOM 1737 O O . PHE B 1 64 ? -3.91109 -16.83326 -19.34091 1.000 6.87712 202 PHE B O 1
ATOM 1745 N N . TRP B 1 65 ? -3.97738 -18.39986 -17.72784 1.000 6.81658 203 TRP B N 1
ATOM 1746 C CA . TRP B 1 65 ? -4.45324 -19.41262 -18.66205 1.000 6.81164 203 TRP B CA 1
ATOM 1747 C C . TRP B 1 65 ? -5.78501 -19.03442 -19.27366 1.000 7.09806 203 TRP B C 1
ATOM 1748 O O . TRP B 1 65 ? -6.68454 -18.52038 -18.58971 1.000 7.34603 203 TRP B O 1
ATOM 1759 N N A MET B 1 66 ? -5.91647 -19.31982 -20.56358 0.570 6.61271 204 MET B N 1
ATOM 1760 N N B MET B 1 66 ? -5.91816 -19.37406 -20.54008 0.430 6.86611 204 MET B N 1
ATOM 1761 C CA A MET B 1 66 ? -7.19366 -19.32828 -21.25939 0.570 6.96403 204 MET B CA 1
ATOM 1762 C CA B MET B 1 66 ? -7.16577 -19.35376 -21.27532 0.430 6.64290 204 MET B CA 1
ATOM 1763 C C A MET B 1 66 ? -7.49382 -20.75033 -21.72771 0.570 6.69806 204 MET B C 1
ATOM 1764 C C B MET B 1 66 ? -7.55289 -20.78659 -21.60786 0.430 5.90298 204 MET B C 1
ATOM 1765 O O A MET B 1 66 ? -6.64913 -21.65202 -21.65683 0.570 7.13194 204 MET B O 1
ATOM 1766 O O B MET B 1 66 ? -6.81469 -21.73222 -21.33068 0.430 5.82723 204 MET B O 1
ATOM 1775 N N . GLY B 1 67 ? -8.69564 -20.96301 -22.25430 1.000 6.53651 205 GLY B N 1
ATOM 1776 C CA . GLY B 1 67 ? -9.17455 -22.29917 -22.60097 1.000 7.36536 205 GLY B CA 1
ATOM 1777 C C . GLY B 1 67 ? -8.68597 -22.84315 -23.91788 1.000 6.83469 205 GLY B C 1
ATOM 1778 O O . GLY B 1 67 ? -9.38442 -23.66717 -24.49187 1.000 9.90458 205 GLY B O 1
ATOM 1779 N N . LEU B 1 68 ? -7.52416 -22.43337 -24.38384 1.000 7.22333 206 LEU B N 1
ATOM 1780 C CA . LEU B 1 68 ? -6.98904 -22.79018 -25.69735 1.000 7.31107 206 LEU B CA 1
ATOM 1781 C C . LEU B 1 68 ? -5.89520 -23.82250 -25.51944 1.000 7.24350 206 LEU B C 1
ATOM 1782 O O . LEU B 1 68 ? -4.98598 -23.62687 -24.70680 1.000 8.15573 206 LEU B O 1
ATOM 1787 N N . SER B 1 69 ? -5.98567 -24.93023 -26.27312 1.000 7.72453 207 SER B N 1
ATOM 1788 C CA . SER B 1 69 ? -5.02247 -26.00861 -26.09634 1.000 8.44855 207 SER B CA 1
ATOM 1789 C C . SER B 1 69 ? -4.91645 -26.85070 -27.35591 1.000 7.85867 207 SER B C 1
ATOM 1790 O O . SER B 1 69 ? -5.78597 -26.80576 -28.22776 1.000 8.55827 207 SER B O 1
ATOM 1793 N N A ARG B 1 70 ? -3.86189 -27.68146 -27.41324 0.450 8.44945 208 ARG B N 1
ATOM 1794 N N B ARG B 1 70 ? -3.86711 -27.64056 -27.38647 0.550 8.00828 208 ARG B N 1
ATOM 1795 C CA A ARG B 1 70 ? -3.49663 -28.49287 -28.59055 0.450 9.90776 208 ARG B CA 1
ATOM 1796 C CA B ARG B 1 70 ? -3.85202 -28.74339 -28.31154 0.550 9.24053 208 ARG B CA 1
ATOM 1797 C C A ARG B 1 70 ? -2.59637 -29.64933 -28.12230 0.450 9.31470 208 ARG B C 1
ATOM 1798 C C B ARG B 1 70 ? -2.85447 -29.76626 -27.81719 0.550 8.97707 208 ARG B C 1
ATOM 1799 O O A ARG B 1 70 ? -1.53137 -29.37318 -27.55082 0.450 8.96260 208 ARG B O 1
ATOM 1800 O O B ARG B 1 70 ? -1.96391 -29.48694 -27.01707 0.550 8.50865 208 ARG B O 1
ATOM 1815 N N . ARG B 1 71 ? -2.98876 -30.93833 -28.34764 1.000 9.26786 209 ARG B N 1
ATOM 1816 C CA . ARG B 1 71 ? -2.17970 -32.04474 -27.84911 1.000 9.66170 209 ARG B CA 1
ATOM 1817 C C . ARG B 1 71 ? -0.76436 -31.99874 -28.38350 1.000 8.36380 209 ARG B C 1
ATOM 1818 O O . ARG B 1 71 ? 0.17240 -32.29213 -27.64095 1.000 9.60839 209 ARG B O 1
ATOM 1826 N N . ASN B 1 72 ? -0.57795 -31.63214 -29.66496 1.000 7.86075 210 ASN B N 1
ATOM 1827 C CA . ASN B 1 72 ? 0.71411 -31.53242 -30.31546 1.000 8.23485 210 ASN B CA 1
ATOM 1828 C C . ASN B 1 72 ? 0.46518 -30.76762 -31.61182 1.000 7.90953 210 ASN B C 1
ATOM 1829 O O . ASN B 1 72 ? -0.69622 -30.50512 -31.95596 1.000 8.19206 210 ASN B O 1
ATOM 1834 N N . PRO B 1 73 ? 1.50645 -30.44800 -32.38911 1.000 8.26974 211 PRO B N 1
ATOM 1835 C CA . PRO B 1 73 ? 1.30274 -29.60900 -33.59295 1.000 8.40111 211 PRO B CA 1
ATOM 1836 C C . PRO B 1 73 ? 0.51867 -30.25821 -34.70312 1.000 8.06300 211 PRO B C 1
ATOM 1837 O O . PRO B 1 73 ? 0.15024 -29.54590 -35.64652 1.000 9.84965 211 PRO B O 1
ATOM 1841 N N . SER B 1 74 ? 0.22684 -31.56634 -34.63443 1.000 7.73346 212 SER B N 1
ATOM 1842 C CA . SER B 1 74 ? -0.65227 -32.18194 -35.62590 1.000 8.73171 212 SER B CA 1
ATOM 1843 C C . SER B 1 74 ? -2.11322 -31.80593 -35.45577 1.000 8.82152 212 SER B C 1
ATOM 1844 O O . SER B 1 74 ? -2.92397 -32.16199 -36.33005 1.000 10.73232 212 SER B O 1
ATOM 1847 N N . TYR B 1 75 ? -2.45732 -31.16105 -34.36318 1.000 8.42825 213 TYR B N 1
ATOM 1848 C CA . TYR B 1 75 ? -3.82887 -30.77425 -34.05489 1.000 8.91212 213 TYR B CA 1
ATOM 1849 C C . TYR B 1 75 ? -3.98429 -29.27192 -34.21624 1.000 8.61376 213 TYR B C 1
ATOM 1850 O O . TYR B 1 75 ? -3.02836 -28.52373 -34.05535 1.000 10.49128 213 TYR B O 1
ATOM 1859 N N . PRO B 1 76 ? -5.18946 -28.81199 -34.48335 1.000 9.86877 214 PRO B N 1
ATOM 1860 C CA . PRO B 1 76 ? -5.45915 -27.37826 -34.45997 1.000 10.25887 214 PRO B CA 1
ATOM 1861 C C . PRO B 1 76 ? -5.55060 -26.88580 -33.02149 1.000 9.12331 214 PRO B C 1
ATOM 1862 O O . PRO B 1 76 ? -5.91642 -27.62845 -32.11017 1.000 9.65577 214 PRO B O 1
ATOM 1866 N N . TRP B 1 77 ? -5.28791 -25.59931 -32.82627 1.000 9.81640 215 TRP B N 1
ATOM 1867 C CA . TRP B 1 77 ? -5.60944 -24.94908 -31.55552 1.000 9.73194 215 TRP B CA 1
ATOM 1868 C C . TRP B 1 77 ? -7.12679 -24.83927 -31.45670 1.000 9.95953 215 TRP B C 1
ATOM 1869 O O . TRP B 1 77 ? -7.77384 -24.27423 -32.35841 1.000 12.33865 215 TRP B O 1
ATOM 1880 N N . LEU B 1 78 ? -7.70154 -25.36701 -30.36472 1.000 8.80740 216 LEU B N 1
ATOM 1881 C CA . LEU B 1 78 ? -9.14029 -25.29608 -30.14563 1.000 9.25476 216 LEU B CA 1
ATOM 1882 C C . LEU B 1 78 ? -9.41740 -24.81133 -28.73398 1.000 8.83111 216 LEU B C 1
ATOM 1883 O O . LEU B 1 78 ? -8.64784 -25.06274 -27.80203 1.000 8.39453 216 LEU B O 1
ATOM 1888 N N . TRP B 1 79 ? -10.54432 -24.11360 -28.58162 1.000 8.49870 217 TRP B N 1
ATOM 1889 C CA . TRP B 1 79 ? -11.09466 -23.76407 -27.28615 1.000 8.39312 217 TRP B CA 1
ATOM 1890 C C . TRP B 1 79 ? -11.72044 -25.00554 -26.64431 1.000 9.20993 217 TRP B C 1
ATOM 1891 O O . TRP B 1 79 ? -11.93948 -26.03869 -27.29780 1.000 10.18310 217 TRP B O 1
ATOM 1902 N N . GLU B 1 80 ? -12.05097 -24.90579 -25.35194 1.000 9.83331 218 GLU B N 1
ATOM 1903 C CA . GLU B 1 80 ? -12.65453 -26.05142 -24.68544 1.000 12.06226 218 GLU B CA 1
ATOM 1904 C C . GLU B 1 80 ? -13.95961 -26.49460 -25.33569 1.000 13.38729 218 GLU B C 1
ATOM 1905 O O . GLU B 1 80 ? -14.27438 -27.68368 -25.28556 1.000 17.20810 218 GLU B O 1
ATOM 1911 N N . ASP B 1 81 ? -14.73025 -25.56767 -25.91736 1.000 13.72377 219 ASP B N 1
ATOM 1912 C CA . ASP B 1 81 ? -15.98098 -25.90342 -26.57958 1.000 15.79835 219 ASP B CA 1
ATOM 1913 C C . ASP B 1 81 ? -15.75642 -26.58345 -27.93237 1.000 15.72903 219 ASP B C 1
ATOM 1914 O O . ASP B 1 81 ? -16.72937 -26.89594 -28.62981 1.000 18.49864 219 ASP B O 1
ATOM 1919 N N . GLY B 1 82 ? -14.50385 -26.84218 -28.31470 1.000 14.94197 220 GLY B N 1
ATOM 1920 C CA . GLY B 1 82 ? -14.18866 -27.49169 -29.57468 1.000 15.12757 220 GLY B CA 1
ATOM 1921 C C . GLY B 1 82 ? -14.07847 -26.56904 -30.76009 1.000 13.68923 220 GLY B C 1
ATOM 1922 O O . GLY B 1 82 ? -13.80037 -27.05706 -31.86897 1.000 14.75434 220 GLY B O 1
ATOM 1923 N N . SER B 1 83 ? -14.35272 -25.27107 -30.59186 1.000 14.04422 221 SER B N 1
ATOM 1924 C CA . SER B 1 83 ? -14.33436 -24.33829 -31.69504 1.000 14.09921 221 SER B CA 1
ATOM 1925 C C . SER B 1 83 ? -12.90225 -23.87222 -31.97959 1.000 12.59572 221 SER B C 1
ATOM 1926 O O . SER B 1 83 ? -12.02263 -23.88769 -31.09940 1.000 11.96751 221 SER B O 1
ATOM 1929 N N . PRO B 1 84 ? -12.63226 -23.44845 -33.20502 1.000 14.54098 222 PRO B N 1
ATOM 1930 C CA . PRO B 1 84 ? -11.26690 -23.06716 -33.55643 1.000 17.12155 222 PRO B CA 1
ATOM 1931 C C . PRO B 1 84 ? -10.89659 -21.66919 -33.08777 1.000 15.71659 222 PRO B C 1
ATOM 1932 O O . PRO B 1 84 ? -11.73353 -20.81916 -32.77978 1.000 15.31632 222 PRO B O 1
ATOM 1936 N N . LEU B 1 85 ? -9.59858 -21.46808 -32.98994 1.000 15.57715 223 LEU B N 1
ATOM 1937 C CA . LEU B 1 85 ? -9.05014 -20.13914 -32.78937 1.000 13.85764 223 LEU B CA 1
ATOM 1938 C C . LEU B 1 85 ? -9.23112 -19.29159 -34.05178 1.000 15.41354 223 LEU B C 1
ATOM 1939 O O . LEU B 1 85 ? -8.93871 -19.75096 -35.15772 1.000 17.98156 223 LEU B O 1
ATOM 1944 N N A MET B 1 86 ? -9.67196 -18.04840 -33.88170 0.420 15.98148 224 MET B N 1
ATOM 1945 N N B MET B 1 86 ? -9.73602 -18.07580 -33.89858 0.580 15.04226 224 MET B N 1
ATOM 1946 C CA A MET B 1 86 ? -9.68498 -17.05602 -34.95172 0.420 17.24783 224 MET B CA 1
ATOM 1947 C CA B MET B 1 86 ? -9.70394 -17.11021 -34.99356 0.580 16.25678 224 MET B CA 1
ATOM 1948 C C A MET B 1 86 ? -8.27665 -16.48855 -35.09040 0.420 15.97395 224 MET B C 1
ATOM 1949 C C B MET B 1 86 ? -8.28815 -16.54651 -35.08151 0.580 14.52769 224 MET B C 1
ATOM 1950 O O A MET B 1 86 ? -7.81498 -15.76420 -34.19761 0.420 17.07488 224 MET B O 1
ATOM 1951 O O B MET B 1 86 ? -7.82329 -15.91593 -34.12229 0.580 15.65574 224 MET B O 1
ATOM 1960 N N . PRO B 1 87 ? -7.55871 -16.77373 -36.18748 1.000 16.56238 225 PRO B N 1
ATOM 1961 C CA . PRO B 1 87 ? -6.10351 -16.49611 -36.19586 1.000 19.19457 225 PRO B CA 1
ATOM 1962 C C . PRO B 1 87 ? -5.71084 -15.02930 -36.15804 1.000 18.50222 225 PRO B C 1
ATOM 1963 O O . PRO B 1 87 ? -4.56478 -14.73225 -35.79035 1.000 21.12314 225 PRO B O 1
ATOM 1967 N N . HIS B 1 88 ? -6.60984 -14.11889 -36.51932 1.000 16.00396 226 HIS B N 1
ATOM 1968 C CA . HIS B 1 88 ? -6.28810 -12.69472 -36.49522 1.000 17.42623 226 HIS B CA 1
ATOM 1969 C C . HIS B 1 88 ? -6.08049 -12.16413 -35.07999 1.000 15.85984 226 HIS B C 1
ATOM 1970 O O . HIS B 1 88 ? -5.47878 -11.10130 -34.90762 1.000 18.65729 226 HIS B O 1
ATOM 1977 N N . LEU B 1 89 ? -6.65765 -12.81084 -34.07019 1.000 14.11957 227 LEU B N 1
ATOM 1978 C CA . LEU B 1 89 ? -6.72722 -12.20608 -32.73775 1.000 12.48837 227 LEU B CA 1
ATOM 1979 C C . LEU B 1 89 ? -5.35834 -11.93344 -32.16087 1.000 13.09029 227 LEU B C 1
ATOM 1980 O O . LEU B 1 89 ? -5.10695 -10.85211 -31.61284 1.000 13.84888 227 LEU B O 1
ATOM 1985 N N . PHE B 1 90 ? -4.47062 -12.90588 -32.24887 1.000 11.88652 228 PHE B N 1
ATOM 1986 C CA . PHE B 1 90 ? -3.16953 -12.74421 -31.63179 1.000 12.42731 228 PHE B CA 1
ATOM 1987 C C . PHE B 1 90 ? -2.26401 -13.77610 -32.23679 1.000 12.89281 228 PHE B C 1
ATOM 1988 O O . PHE B 1 90 ? -2.70581 -14.86635 -32.63727 1.000 14.24901 228 PHE B O 1
ATOM 1996 N N . ARG B 1 91 ? -0.98908 -13.42585 -32.25102 1.000 15.03247 229 ARG B N 1
ATOM 1997 C CA . ARG B 1 91 ? 0.07113 -14.39219 -32.45962 1.000 16.25006 229 ARG B CA 1
ATOM 1998 C C . ARG B 1 91 ? 0.19902 -15.24908 -31.20595 1.000 14.16427 229 ARG B C 1
ATOM 1999 O O . ARG B 1 91 ? 0.18275 -14.73220 -30.08491 1.000 15.65028 229 ARG B O 1
ATOM 2007 N N . VAL B 1 92 ? 0.25607 -16.56036 -31.38536 1.000 13.08251 230 VAL B N 1
ATOM 2008 C CA . VAL B 1 92 ? 0.60065 -17.46465 -30.29367 1.000 12.15665 230 VAL B CA 1
ATOM 2009 C C . VAL B 1 92 ? 2.12102 -17.55370 -30.24084 1.000 12.32494 230 VAL B C 1
ATOM 2010 O O . VAL B 1 92 ? 2.74774 -18.09449 -31.16050 1.000 14.59979 230 VAL B O 1
ATOM 2014 N N . ARG B 1 93 ? 2.72749 -16.97577 -29.19620 1.000 11.55067 231 ARG B N 1
ATOM 2015 C CA . ARG B 1 93 ? 4.17257 -16.93595 -29.00878 1.000 12.39140 231 ARG B CA 1
ATOM 2016 C C . ARG B 1 93 ? 4.60700 -18.15260 -28.20660 1.000 12.32868 231 ARG B C 1
ATOM 2017 O O . ARG B 1 93 ? 3.80513 -19.03745 -27.89241 1.000 14.07436 231 ARG B O 1
ATOM 2025 N N . GLY B 1 94 ? 5.88821 -18.22016 -27.86878 1.000 14.05804 232 GLY B N 1
ATOM 2026 C CA . GLY B 1 94 ? 6.30684 -19.31489 -27.01759 1.000 14.88445 232 GLY B CA 1
ATOM 2027 C C . GLY B 1 94 ? 6.48249 -20.63259 -27.76970 1.000 16.04235 232 GLY B C 1
ATOM 2028 O O . GLY B 1 94 ? 6.80480 -20.66399 -28.97128 1.000 17.43138 232 GLY B O 1
ATOM 2029 N N . ALA B 1 95 ? 6.12907 -21.71533 -27.07119 1.000 19.82411 233 ALA B N 1
ATOM 2030 C CA . ALA B 1 95 ? 6.50691 -23.08888 -27.37321 1.000 19.84084 233 ALA B CA 1
ATOM 2031 C C . ALA B 1 95 ? 5.47437 -23.67996 -28.31224 1.000 17.24157 233 ALA B C 1
ATOM 2032 O O . ALA B 1 95 ? 4.67181 -24.54167 -27.95669 1.000 22.46384 233 ALA B O 1
ATOM 2034 N N A VAL B 1 96 ? 5.47624 -23.22394 -29.55425 0.610 12.29817 234 VAL B N 1
ATOM 2035 N N B VAL B 1 96 ? 5.53807 -23.26925 -29.57453 0.390 14.51949 234 VAL B N 1
ATOM 2036 C CA A VAL B 1 96 ? 4.31850 -23.69663 -30.29297 0.610 13.31682 234 VAL B CA 1
ATOM 2037 C CA B VAL B 1 96 ? 4.54906 -23.75524 -30.52173 0.390 14.88230 234 VAL B CA 1
ATOM 2038 C C A VAL B 1 96 ? 4.52529 -25.09319 -30.83374 0.610 12.64574 234 VAL B C 1
ATOM 2039 C C B VAL B 1 96 ? 5.13717 -24.71375 -31.54564 0.390 10.82680 234 VAL B C 1
ATOM 2040 O O A VAL B 1 96 ? 3.55352 -25.81594 -31.06234 0.610 13.74750 234 VAL B O 1
ATOM 2041 O O B VAL B 1 96 ? 4.44240 -25.09407 -32.49514 0.390 11.59111 234 VAL B O 1
ATOM 2048 N N A SER B 1 97 ? 5.77074 -25.51236 -31.03278 0.610 12.33063 235 SER B N 1
ATOM 2049 N N B SER B 1 97 ? 6.34935 -25.21161 -31.30940 0.390 10.60073 235 SER B N 1
ATOM 2050 C CA A SER B 1 97 ? 6.05315 -26.66723 -31.87643 0.610 13.33105 235 SER B CA 1
ATOM 2051 C CA B SER B 1 97 ? 6.87771 -26.31445 -32.10637 0.390 11.44942 235 SER B CA 1
ATOM 2052 C C A SER B 1 97 ? 6.54716 -27.85940 -31.10514 0.610 12.63098 235 SER B C 1
ATOM 2053 C C B SER B 1 97 ? 6.85526 -27.67806 -31.38971 0.390 12.53469 235 SER B C 1
ATOM 2054 O O A SER B 1 97 ? 7.02163 -28.82852 -31.70161 0.610 12.84946 235 SER B O 1
ATOM 2055 O O B SER B 1 97 ? 6.97680 -28.70196 -32.06908 0.390 12.85922 235 SER B O 1
ATOM 2060 N N A GLN B 1 98 ? 6.50382 -27.78254 -29.79359 0.610 16.12629 236 GLN B N 1
ATOM 2061 N N B GLN B 1 98 ? 6.66085 -27.73020 -30.05897 0.390 14.52475 236 GLN B N 1
ATOM 2062 C CA A GLN B 1 98 ? 6.95131 -28.87894 -28.98145 0.610 16.30331 236 GLN B CA 1
ATOM 2063 C CA B GLN B 1 98 ? 6.96550 -28.89798 -29.22261 0.390 15.22279 236 GLN B CA 1
ATOM 2064 C C A GLN B 1 98 ? 5.78371 -29.82291 -28.75925 0.610 14.97040 236 GLN B C 1
ATOM 2065 C C B GLN B 1 98 ? 5.78312 -29.85646 -28.99776 0.390 13.29421 236 GLN B C 1
ATOM 2066 O O A GLN B 1 98 ? 4.60456 -29.44666 -28.85686 0.610 16.64898 236 GLN B O 1
ATOM 2067 O O B GLN B 1 98 ? 4.60889 -29.51636 -29.20540 0.390 13.16128 236 GLN B O 1
ATOM 2078 N N . THR B 1 99 ? 6.12234 -31.06953 -28.51476 1.000 13.32394 237 THR B N 1
ATOM 2079 C CA . THR B 1 99 ? 5.17174 -32.07537 -28.08601 1.000 13.76383 237 THR B CA 1
ATOM 2080 C C . THR B 1 99 ? 5.47726 -32.33159 -26.62031 1.000 14.94264 237 THR B C 1
ATOM 2081 O O . THR B 1 99 ? 6.61607 -32.65870 -26.28319 1.000 19.91247 237 THR B O 1
ATOM 2085 N N . TYR B 1 100 ? 4.51131 -32.05317 -25.74779 1.000 11.15059 238 TYR B N 1
ATOM 2086 C CA . TYR B 1 100 ? 4.61559 -32.26366 -24.30798 1.000 12.27772 238 TYR B CA 1
ATOM 2087 C C . TYR B 1 100 ? 3.66953 -33.37884 -23.88269 1.000 12.78738 238 TYR B C 1
ATOM 2088 O O . TYR B 1 100 ? 2.61150 -33.57282 -24.50147 1.000 15.23458 238 TYR B O 1
ATOM 2097 N N . PRO B 1 101 ? 3.97889 -34.07095 -22.78228 1.000 13.90336 239 PRO B N 1
ATOM 2098 C CA . PRO B 1 101 ? 3.18816 -35.24525 -22.39631 1.000 15.90450 239 PRO B CA 1
ATOM 2099 C C . PRO B 1 101 ? 1.72108 -34.95364 -22.12920 1.000 15.05900 239 PRO B C 1
ATOM 2100 O O . PRO B 1 101 ? 0.87142 -35.82504 -22.38243 1.000 20.10067 239 PRO B O 1
ATOM 2104 N N . SER B 1 102 ? 1.39230 -33.78396 -21.60485 1.000 15.89796 240 SER B N 1
ATOM 2105 C CA . SER B 1 102 ? 0.00275 -33.43482 -21.31848 1.000 16.19036 240 SER B CA 1
ATOM 2106 C C . SER B 1 102 ? -0.48772 -32.28570 -22.18221 1.000 13.38423 240 SER B C 1
ATOM 2107 O O . SER B 1 102 ? -1.39973 -31.56076 -21.77221 1.000 16.06850 240 SER B O 1
ATOM 2110 N N . GLY B 1 103 ? 0.13482 -32.07665 -23.33879 1.000 12.19551 241 GLY B N 1
ATOM 2111 C CA . GLY B 1 103 ? -0.32500 -31.07991 -24.26823 1.000 12.00256 241 GLY B CA 1
ATOM 2112 C C . GLY B 1 103 ? 0.26115 -29.70189 -24.05576 1.000 9.39610 241 GLY B C 1
ATOM 2113 O O . GLY B 1 103 ? 1.03093 -29.42528 -23.11192 1.000 10.27647 241 GLY B O 1
ATOM 2114 N N . THR B 1 104 ? -0.09308 -28.81988 -24.99168 1.000 8.99961 242 THR B N 1
ATOM 2115 C CA . THR B 1 104 ? 0.30707 -27.42030 -24.96562 1.000 8.93623 242 THR B CA 1
ATOM 2116 C C . THR B 1 104 ? -0.95649 -26.57999 -24.74418 1.000 8.70633 242 THR B C 1
ATOM 2117 O O . THR B 1 104 ? -1.99657 -26.85491 -25.34669 1.000 9.34444 242 THR B O 1
ATOM 2121 N N . CYS B 1 105 ? -0.85894 -25.54316 -23.91947 1.000 8.88907 243 CYS B N 1
ATOM 2122 C CA . CYS B 1 105 ? -1.96674 -24.67846 -23.56229 1.000 9.21816 243 CYS B CA 1
ATOM 2123 C C . CYS B 1 105 ? -1.50032 -23.23565 -23.69999 1.000 8.66773 243 CYS B C 1
ATOM 2124 O O . CYS B 1 105 ? -0.30476 -22.94550 -23.73339 1.000 11.76824 243 CYS B O 1
ATOM 2127 N N . ALA B 1 106 ? -2.43660 -22.29483 -23.76283 1.000 8.23837 244 ALA B N 1
ATOM 2128 C CA . ALA B 1 106 ? -2.06682 -20.89562 -23.94986 1.000 7.75233 244 ALA B CA 1
ATOM 2129 C C . ALA B 1 106 ? -2.46946 -20.05228 -22.75969 1.000 7.06053 244 ALA B C 1
ATOM 2130 O O . ALA B 1 106 ? -3.54413 -20.25324 -22.17599 1.000 7.28284 244 ALA B O 1
ATOM 2132 N N . TYR B 1 107 ? -1.60589 -19.09751 -22.40884 1.000 7.46800 245 TYR B N 1
ATOM 2133 C CA . TYR B 1 107 ? -1.93000 -18.06578 -21.43062 1.000 7.09863 245 TYR B CA 1
ATOM 2134 C C . TYR B 1 107 ? -1.69828 -16.70393 -22.04971 1.000 6.87265 245 TYR B C 1
ATOM 2135 O O . TYR B 1 107 ? -0.94260 -16.53615 -23.01773 1.000 8.18969 245 TYR B O 1
ATOM 2144 N N . ILE B 1 108 ? -2.29152 -15.70229 -21.40322 1.000 6.50404 246 ILE B N 1
ATOM 2145 C CA . ILE B 1 108 ? -2.07580 -14.30434 -21.77284 1.000 6.48034 246 ILE B CA 1
ATOM 2146 C C . ILE B 1 108 ? -1.32953 -13.61711 -20.64009 1.000 7.03575 246 ILE B C 1
ATOM 2147 O O . ILE B 1 108 ? -1.64559 -13.82821 -19.46979 1.000 7.21121 246 ILE B O 1
ATOM 2152 N N . GLN B 1 109 ? -0.34341 -12.79389 -20.98739 1.000 7.20351 247 GLN B N 1
ATOM 2153 C CA . GLN B 1 109 ? 0.48934 -12.14586 -19.97325 1.000 7.55980 247 GLN B CA 1
ATOM 2154 C C . GLN B 1 109 ? 0.93410 -10.82717 -20.57403 1.000 7.82028 247 GLN B C 1
ATOM 2155 O O . GLN B 1 109 ? 1.50448 -10.81039 -21.67879 1.000 9.01061 247 GLN B O 1
ATOM 2161 N N . ARG B 1 110 ? 0.63815 -9.71419 -19.88044 1.000 8.35844 248 ARG B N 1
ATOM 2162 C CA . ARG B 1 110 ? 0.98196 -8.38836 -20.42524 1.000 9.77547 248 ARG B CA 1
ATOM 2163 C C . ARG B 1 110 ? 0.38646 -8.16982 -21.82990 1.000 11.05895 248 ARG B C 1
ATOM 2164 O O . ARG B 1 110 ? 0.96887 -7.48359 -22.68083 1.000 16.52655 248 ARG B O 1
ATOM 2172 N N . GLY B 1 111 ? -0.77141 -8.76608 -22.09949 1.000 10.40545 249 GLY B N 1
ATOM 2173 C CA . GLY B 1 111 ? -1.50022 -8.59919 -23.35587 1.000 11.52776 249 GLY B CA 1
ATOM 2174 C C . GLY B 1 111 ? -1.09242 -9.53176 -24.47709 1.000 10.31370 249 GLY B C 1
ATOM 2175 O O . GLY B 1 111 ? -1.79528 -9.56806 -25.49682 1.000 12.28174 249 GLY B O 1
ATOM 2176 N N . ALA B 1 112 ? 0.02443 -10.27558 -24.31940 1.000 10.11399 250 ALA B N 1
ATOM 2177 C CA . ALA B 1 112 ? 0.59743 -11.19962 -25.30085 1.000 10.42662 250 ALA B CA 1
ATOM 2178 C C . ALA B 1 112 ? 0.24172 -12.63140 -24.93134 1.000 9.10426 250 ALA B C 1
ATOM 2179 O O . ALA B 1 112 ? 0.11000 -12.96407 -23.76055 1.000 9.11918 250 ALA B O 1
ATOM 2181 N N . VAL B 1 113 ? 0.07572 -13.47624 -25.94602 1.000 9.54626 251 VAL B N 1
ATOM 2182 C CA . VAL B 1 113 ? -0.36724 -14.84498 -25.74516 1.000 8.98993 251 VAL B CA 1
ATOM 2183 C C . VAL B 1 113 ? 0.80331 -15.78801 -26.00963 1.000 9.59501 251 VAL B C 1
ATOM 2184 O O . VAL B 1 113 ? 1.50198 -15.67169 -27.04215 1.000 10.57262 251 VAL B O 1
ATOM 2188 N N . TYR B 1 114 ? 1.00484 -16.73934 -25.10015 1.000 8.69964 252 TYR B N 1
ATOM 2189 C CA . TYR B 1 114 ? 2.10263 -17.69223 -25.14252 1.000 8.95822 252 TYR B CA 1
ATOM 2190 C C . TYR B 1 114 ? 1.56835 -19.11069 -25.03166 1.000 9.27507 252 TYR B C 1
ATOM 2191 O O . TYR B 1 114 ? 0.74054 -19.41315 -24.17201 1.000 9.81641 252 TYR B O 1
ATOM 2200 N N . ALA B 1 115 ? 2.11023 -19.98650 -25.87030 1.000 9.75224 253 ALA B N 1
ATOM 2201 C CA . ALA B 1 115 ? 1.95480 -21.41707 -25.69763 1.000 9.83636 253 ALA B CA 1
ATOM 2202 C C . ALA B 1 115 ? 2.91773 -21.93877 -24.63898 1.000 11.14054 253 ALA B C 1
ATOM 2203 O O . ALA B 1 115 ? 4.07335 -21.52067 -24.61914 1.000 14.58875 253 ALA B O 1
ATOM 2205 N N . GLU B 1 116 ? 2.44727 -22.85912 -23.79998 1.000 10.81513 254 GLU B N 1
ATOM 2206 C CA . GLU B 1 116 ? 3.28818 -23.41827 -22.73831 1.000 10.94558 254 GLU B CA 1
ATOM 2207 C C . GLU B 1 116 ? 2.85221 -24.84923 -22.44250 1.000 10.26932 254 GLU B C 1
ATOM 2208 O O . GLU B 1 116 ? 1.69558 -25.22185 -22.64413 1.000 10.66379 254 GLU B O 1
ATOM 2214 N N . ASN B 1 117 ? 3.79045 -25.64468 -21.94984 1.000 10.95536 255 ASN B N 1
ATOM 2215 C CA . ASN B 1 117 ? 3.47752 -26.96634 -21.41546 1.000 11.39175 255 ASN B CA 1
ATOM 2216 C C . ASN B 1 117 ? 2.36131 -26.84415 -20.36273 1.000 10.44296 255 ASN B C 1
ATOM 2217 O O . ASN B 1 117 ? 2.48539 -26.09814 -19.38045 1.000 11.38182 255 ASN B O 1
ATOM 2222 N N . CYS B 1 118 ? 1.27053 -27.59082 -20.55734 1.000 10.18914 256 CYS B N 1
ATOM 2223 C CA . CYS B 1 118 ? 0.08760 -27.48557 -19.70831 1.000 10.13880 256 CYS B CA 1
ATOM 2224 C C . CYS B 1 118 ? 0.32747 -27.86556 -18.25907 1.000 10.44745 256 CYS B C 1
ATOM 2225 O O . CYS B 1 118 ? -0.51891 -27.56555 -17.41245 1.000 10.87013 256 CYS B O 1
ATOM 2228 N N . ILE B 1 119 ? 1.43056 -28.53285 -17.94118 1.000 11.95198 257 ILE B N 1
ATOM 2229 C CA . ILE B 1 119 ? 1.64079 -28.90104 -16.53714 1.000 13.73198 257 ILE B CA 1
ATOM 2230 C C . ILE B 1 119 ? 2.29835 -27.81161 -15.71415 1.000 12.97589 257 ILE B C 1
ATOM 2231 O O . ILE B 1 119 ? 2.37297 -27.94561 -14.48697 1.000 13.30333 257 ILE B O 1
ATOM 2236 N N . LEU B 1 120 ? 2.75380 -26.72497 -16.32235 1.000 11.75369 258 LEU B N 1
ATOM 2237 C CA . LEU B 1 120 ? 3.25172 -25.58160 -15.57908 1.000 12.50136 258 LEU B CA 1
ATOM 2238 C C . LEU B 1 120 ? 2.06839 -24.78640 -15.03343 1.000 12.39498 258 LEU B C 1
ATOM 2239 O O . LEU B 1 120 ? 0.90969 -25.06370 -15.38127 1.000 12.77011 258 LEU B O 1
ATOM 2244 N N . ALA B 1 121 ? 2.35427 -23.83679 -14.14522 1.000 11.29570 259 ALA B N 1
ATOM 2245 C CA . ALA B 1 121 ? 1.30613 -23.10749 -13.43588 1.000 11.30780 259 ALA B CA 1
ATOM 2246 C C . ALA B 1 121 ? 1.14657 -21.67226 -13.92880 1.000 10.68455 259 ALA B C 1
ATOM 2247 O O . ALA B 1 121 ? 2.11684 -21.02481 -14.33536 1.000 11.69908 259 ALA B O 1
ATOM 2249 N N . ALA B 1 122 ? -0.07868 -21.16561 -13.82754 1.000 9.15250 260 ALA B N 1
ATOM 2250 C CA . ALA B 1 122 ? -0.37450 -19.76142 -14.09350 1.000 8.63810 260 ALA B CA 1
ATOM 2251 C C . ALA B 1 122 ? -1.63905 -19.44138 -13.32867 1.000 7.84495 260 ALA B C 1
ATOM 2252 O O . ALA B 1 122 ? -2.36683 -20.33608 -12.87620 1.000 8.28562 260 ALA B O 1
ATOM 2254 N N . PHE B 1 123 ? -1.91592 -18.14153 -13.17116 1.000 7.71457 261 PHE B N 1
ATOM 2255 C CA . PHE B 1 123 ? -3.28127 -17.74732 -12.81017 1.000 7.80890 261 PHE B CA 1
ATOM 2256 C C . PHE B 1 123 ? -4.20195 -18.12287 -13.97743 1.000 7.44413 261 PHE B C 1
ATOM 2257 O O . PHE B 1 123 ? -3.74714 -18.67838 -14.99407 1.000 7.74728 261 PHE B O 1
ATOM 2265 N N . SER B 1 124 ? -5.49351 -17.82655 -13.85116 1.000 7.36457 262 SER B N 1
ATOM 2266 C CA . SER B 1 124 ? -6.42567 -18.15992 -14.91795 1.000 7.49090 262 SER B CA 1
ATOM 2267 C C . SER B 1 124 ? -7.61540 -17.22741 -14.82765 1.000 7.26054 262 SER B C 1
ATOM 2268 O O . SER B 1 124 ? -7.83895 -16.53473 -13.81528 1.000 7.83240 262 SER B O 1
ATOM 2271 N N . ILE B 1 125 ? -8.39400 -17.21095 -15.90789 1.000 7.32664 263 ILE B N 1
ATOM 2272 C CA . ILE B 1 125 ? -9.62938 -16.44654 -15.98204 1.000 7.47034 263 ILE B CA 1
ATOM 2273 C C . ILE B 1 125 ? -10.74946 -17.41765 -16.31229 1.000 7.55514 263 ILE B C 1
ATOM 2274 O O . ILE B 1 125 ? -10.67256 -18.12648 -17.33808 1.000 7.55583 263 ILE B O 1
ATOM 2279 N N . CYS B 1 126 ? -11.79886 -17.45093 -15.47952 1.000 7.63980 264 CYS B N 1
ATOM 2280 C CA . CYS B 1 126 ? -12.99108 -18.22049 -15.77145 1.000 8.55010 264 CYS B CA 1
ATOM 2281 C C . CYS B 1 126 ? -14.02239 -17.31277 -16.41820 1.000 8.21116 264 CYS B C 1
ATOM 2282 O O . CYS B 1 126 ? -14.09299 -16.10943 -16.13979 1.000 9.65623 264 CYS B O 1
ATOM 2285 N N A GLN B 1 127 ? -14.84383 -17.90917 -17.26909 0.610 8.48581 265 GLN B N 1
ATOM 2286 N N B GLN B 1 127 ? -14.86384 -17.90033 -17.25718 0.390 9.12301 265 GLN B N 1
ATOM 2287 C CA A GLN B 1 127 ? -15.85685 -17.21628 -18.03719 0.610 8.94327 265 GLN B CA 1
ATOM 2288 C CA B GLN B 1 127 ? -15.86094 -17.13188 -17.98212 0.390 10.35416 265 GLN B CA 1
ATOM 2289 C C A GLN B 1 127 ? -17.12852 -18.04405 -18.01484 0.610 9.96864 265 GLN B C 1
ATOM 2290 C C B GLN B 1 127 ? -17.11297 -17.97363 -18.14651 0.390 11.02407 265 GLN B C 1
ATOM 2291 O O A GLN B 1 127 ? -17.09019 -19.27245 -18.16059 0.610 9.97587 265 GLN B O 1
ATOM 2292 O O B GLN B 1 127 ? -17.04007 -19.14227 -18.54665 0.390 11.44381 265 GLN B O 1
ATOM 2303 N N . LYS B 1 128 ? -18.26478 -17.37560 -17.87336 1.000 12.21412 266 LYS B N 1
ATOM 2304 C CA . LYS B 1 128 ? -19.51581 -18.07751 -18.14260 1.000 15.01072 266 LYS B CA 1
ATOM 2305 C C . LYS B 1 128 ? -20.51483 -17.09700 -18.68770 1.000 13.94044 266 LYS B C 1
ATOM 2306 O O . LYS B 1 128 ? -20.36236 -15.86832 -18.54827 1.000 14.17249 266 LYS B O 1
ATOM 2312 N N A LYS B 1 129 ? -21.53003 -17.62941 -19.36518 0.510 14.92358 267 LYS B N 1
ATOM 2313 N N B LYS B 1 129 ? -21.55356 -17.66002 -19.29025 0.490 14.90562 267 LYS B N 1
ATOM 2314 C CA A LYS B 1 129 ? -22.49593 -16.75269 -19.99878 0.510 14.52578 267 LYS B CA 1
ATOM 2315 C CA B LYS B 1 129 ? -22.59201 -16.84544 -19.86975 0.490 14.81225 267 LYS B CA 1
ATOM 2316 C C A LYS B 1 129 ? -23.32766 -16.04738 -18.94106 0.510 13.53626 267 LYS B C 1
ATOM 2317 C C B LYS B 1 129 ? -23.25031 -16.00077 -18.79578 0.490 12.35020 267 LYS B C 1
ATOM 2318 O O A LYS B 1 129 ? -23.82505 -16.66553 -17.99070 0.510 14.33785 267 LYS B O 1
ATOM 2319 O O B LYS B 1 129 ? -23.55651 -16.47094 -17.69225 0.490 12.62252 267 LYS B O 1
ATOM 2330 N N . ALA B 1 130 ? -23.49743 -14.74922 -19.13388 1.000 11.87335 268 ALA B N 1
ATOM 2331 C CA . ALA B 1 130 ? -24.33470 -13.93410 -18.28236 1.000 11.96335 268 ALA B CA 1
ATOM 2332 C C . ALA B 1 130 ? -25.80767 -14.25112 -18.53757 1.000 12.03478 268 ALA B C 1
ATOM 2333 O O . ALA B 1 130 ? -26.21961 -14.59281 -19.65177 1.000 13.56782 268 ALA B O 1
ATOM 2335 N N . ASN B 1 131 ? -26.62893 -14.10512 -17.50154 1.000 11.28058 269 ASN B N 1
ATOM 2336 C CA . ASN B 1 131 ? -28.07485 -14.30109 -17.61021 1.000 13.24644 269 ASN B CA 1
ATOM 2337 C C . ASN B 1 131 ? -28.69670 -12.94185 -17.93587 1.000 12.89723 269 ASN B C 1
ATOM 2338 O O . ASN B 1 131 ? -28.77224 -12.06899 -17.07087 1.000 14.49811 269 ASN B O 1
ATOM 2343 N N . LEU B 1 132 ? -29.08873 -12.72311 -19.18924 1.000 13.72534 270 LEU B N 1
ATOM 2344 C CA . LEU B 1 132 ? -29.53524 -11.41858 -19.65040 1.000 12.58796 270 LEU B CA 1
ATOM 2345 C C . LEU B 1 132 ? -31.03079 -11.32190 -19.89774 1.000 11.98553 270 LEU B C 1
ATOM 2346 O O . LEU B 1 132 ? -31.50989 -10.23922 -20.24482 1.000 13.55230 270 LEU B O 1
ATOM 2351 N N . ARG B 1 133 ? -31.77670 -12.39954 -19.71576 1.000 11.86236 271 ARG B N 1
ATOM 2352 C CA . ARG B 1 133 ? -33.19766 -12.34683 -20.09533 1.000 11.32267 271 ARG B CA 1
ATOM 2353 C C . ARG B 1 133 ? -34.02479 -11.41582 -19.20897 1.000 10.20451 271 ARG B C 1
ATOM 2354 O O . ARG B 1 133 ? -35.08584 -10.97764 -19.63908 1.000 11.15383 271 ARG B O 1
ATOM 2362 N N . ALA B 1 134 ? -33.58510 -11.12506 -17.99509 1.000 10.73552 272 ALA B N 1
ATOM 2363 C CA . ALA B 1 134 ? -34.28431 -10.20475 -17.12326 1.000 10.36476 272 ALA B CA 1
ATOM 2364 C C . ALA B 1 134 ? -33.90297 -8.75421 -17.38325 1.000 10.55906 272 ALA B C 1
ATOM 2365 O O . ALA B 1 134 ? -34.48307 -7.85508 -16.75010 1.000 11.45125 272 ALA B O 1
ATOM 2367 N N . GLN B 1 135 ? -32.96142 -8.49967 -18.29854 1.000 11.05289 273 GLN B N 1
ATOM 2368 C CA . GLN B 1 135 ? -32.54887 -7.13698 -18.54453 1.000 13.09606 273 GLN B CA 1
ATOM 2369 C C . GLN B 1 135 ? -33.56748 -6.37607 -19.34855 1.000 15.24547 273 GLN B C 1
ATOM 2370 O O . GLN B 1 135 ? -33.58047 -5.15599 -19.19003 1.000 17.18167 273 GLN B O 1
#

Nearest PDB structures (foldseek):
  6tl7-assembly1_B  TM=1.008E+00  e=6.895E-29  Homo sapiens
  7xmp-assembly1_A-2  TM=9.847E-01  e=1.152E-25  Homo sapiens
  6tla-assembly1_B  TM=9.762E-01  e=3.186E-25  Homo sapiens
  3vlg-assembly1_A  TM=9.870E-01  e=6.534E-25  Homo sapiens
  1ypo-assembly3_F  TM=9.847E-01  e=9.356E-25  Homo sapiens

InterPro domains:
  IPR001304 C-type lectin-like [PF00059] (164-266)
  IPR001304 C-type lectin-like [PS50041] (151-265)
  IPR001304 C-type lectin-like [SM00034] (144-265)
  IPR016186 C-type lectin-like/link domain superfamily [G3DSA:3.10.100.10] (136-270)
  IPR016187 C-type lectin fold [SSF56436] (123-269)
  IPR033992 Natural killer cell receptor-like, C-type lectin-like domain [cd03593] (144-266)
  IPR052332 Oxidized LDL receptor 1-like [PTHR47298] (1-271)

Secondary structure (DSSP, 8-state):
---SS-TTSEEETTEEEEE-S--B-HHHHHHHHHHTT-EE----SHHHHHHHHHHTTT--S-EEEEEEESSTTSPPEETTSPBPPTTS--EEES-S---TT-EEEEEETTEEEEEETT--BEEEEEEE-SS---/--SSS-TTSEEETTEEEEE-SS-EEHHHHHHHHHHTT-EE----SHHHHHHHHHHTTT--S-EEEEEEESSTTS--EETTSPBP-TTS--EEE--S---TT-EEEEEETTEEEEEETTSEEEEEEEEE---TT-

Organism: Homo sapiens (NCBI:txid9606)

B-factor: mean 16.35, std 8.29, range [5.83, 63.88]

GO terms:
  GO:0043235 signaling receptor complex (C, IDA)
  GO:0005886 plasma membrane (C, TAS)
  GO:0016020 membrane (C, TAS)
  GO:0006508 proteolysis (P, TAS)
  GO:0008015 blood circulation (P, TAS)
  GO:0035579 specific granule membrane (C, TAS)
  GO:0070821 tertiary granule membrane (C, TAS)
  GO:0042802 identical protein binding (F, IPI)
  GO:0005515 protein binding (F, IPI)
  GO:0005886 plasma membrane (C, IDA)

Radius of gyration: 20.28 Å; Cα contacts (8 Å, |Δi|>4): 666; chains: 2; bounding box: 41×54×51 Å

Solvent-accessible surface area: 13240 Å² total; per-residue (Å²): 99,64,65,7,10,46,82,67,21,10,34,41,33,75,34,0,7,26,28,3,68,19,54,91,39,26,124,114,2,48,106,60,0,101,69,65,130,10,71,1,1,36,1,75,39,72,63,23,20,72,6,2,64,116,22,2,33,3,2,28,65,25,0,0,0,1,0,33,24,176,39,59,102,108,72,31,56,8,58,90,43,32,84,27,81,128,123,10,29,197,16,120,50,13,61,89,78,87,47,146,64,9,0,1,0,26,0,51,167,14,30,2,50,3,53,26,10,115,63,61,4,29,2,3,0,11,60,122,2,108,46,208,16,219,135,90,25,6,12,52,78,52,13,18,21,56,30,112,20,0,8,38,33,17,74,16,55,101,37,27,124,123,5,48,101,101,0,74,70,51,126,4,102,3,0,52,0,82,42,69,67,28,15,84,22,2,67,80,9,2,51,4,0,35,31,30,0,0,0,1,0,34,30,169,40,62,100,89,83,33,60,7,50,91,44,30,92,27,98,118,120,13,24,163,24,88,53,15,48,87,83,98,48,137,69,9,0,0,0,34,0,48,155,20,16,0,71,3,40,21,12,105,82,59,1,23,4,2,3,20,48,136,12,94,66,246,38,101

Foldseek 3Di:
DPDQDDPQWDDDAQKTKHFDDWWFFQVVVQVVLVVVVWGFADQDDLVSLVVVLVVCQVDQFKAFGQWWDQALVGATAGPVRHGDDVPRADEAEDNHDHDPQGWGWIAGNSHIYIDDRRGTGITMIMDGTPDDHD/DLFFDDPQWDDDDFKTKHWFPDKFFQVVQQVVLVVVVWGFADQDDLVSLVVVLVVCQVDQFKAFGQWWDQALVDATAGPVRHHDPVVNADAAEDRHDGEPRTWTWIAGNSHIYIDRRRGMTIYMIMDGTNDPVD